Protein 2W39 (pdb70)

Structure (mmCIF, N/CA/C/O backbone):
data_2W39
#
_entry.id   2W39
#
_cell.length_a   38.147
_cell.length_b   46.713
_cell.length_c   152.550
_cell.angle_alpha   90.00
_cell.angle_beta   90.00
_cell.angle_gamma   90.00
#
_symmetry.space_group_name_H-M   'P 21 21 21'
#
loop_
_entity.id
_entity.type
_entity.pdbx_description
1 polymer 'PUTATIVE LAMINARINASE'
2 branched beta-D-glucopyranose-(1-3)-beta-D-glucopyranose
3 non-polymer 2-acetamido-2-deoxy-beta-D-glucopyranose
4 non-polymer D-glucono-1,5-lactone
5 water water
#
loop_
_atom_site.group_PDB
_atom_site.id
_atom_site.type_symbol
_atom_site.label_atom_id
_atom_site.label_alt_id
_atom_site.label_comp_id
_atom_site.label_asym_id
_atom_site.label_entity_id
_atom_site.label_seq_id
_atom_site.pdbx_PDB_ins_code
_atom_site.Cartn_x
_atom_site.Cartn_y
_atom_site.Cartn_z
_atom_site.occupancy
_atom_site.B_iso_or_equiv
_atom_site.auth_seq_id
_atom_site.auth_comp_id
_atom_site.auth_asym_id
_atom_site.auth_atom_id
_atom_site.pdbx_PDB_model_num
ATOM 1 N N . ALA A 1 1 ? 5.803 24.079 80.285 1.00 13.88 1 ALA A N 1
ATOM 2 C CA . ALA A 1 1 ? 6.859 25.072 80.636 1.00 12.62 1 ALA A CA 1
ATOM 3 C C . ALA A 1 1 ? 6.411 26.507 80.368 1.00 11.10 1 ALA A C 1
ATOM 4 O O . ALA A 1 1 ? 5.443 26.745 79.645 1.00 10.07 1 ALA A O 1
ATOM 6 N N . THR A 1 2 ? 7.130 27.460 80.949 1.00 10.63 2 THR A N 1
ATOM 7 C CA . THR A 1 2 ? 6.886 28.886 80.729 1.00 10.28 2 THR A CA 1
ATOM 8 C C . THR A 1 2 ? 7.733 29.382 79.568 1.00 9.20 2 THR A C 1
ATOM 9 O O . THR A 1 2 ? 8.926 29.080 79.469 1.00 10.09 2 THR A O 1
ATOM 13 N N . TYR A 1 3 ? 7.097 30.142 78.685 1.00 7.35 3 TYR A N 1
ATOM 14 C CA . TYR A 1 3 ? 7.770 30.714 77.517 1.00 6.75 3 TYR A CA 1
ATOM 15 C C . TYR A 1 3 ? 7.360 32.170 77.405 1.00 6.76 3 TYR A C 1
ATOM 16 O O . TYR A 1 3 ? 6.336 32.595 77.973 1.00 7.41 3 TYR A O 1
ATOM 25 N N . HIS A 1 4 ? 8.122 32.918 76.618 1.00 6.62 4 HIS A N 1
ATOM 26 C CA . HIS A 1 4 ? 7.879 34.346 76.443 1.00 6.94 4 HIS A CA 1
ATOM 27 C C . HIS A 1 4 ? 7.872 34.688 74.971 1.00 6.47 4 HIS A C 1
ATOM 28 O O . HIS A 1 4 ? 8.547 34.052 74.152 1.00 6.75 4 HIS A O 1
ATOM 35 N N . LEU A 1 5 ? 7.137 35.732 74.630 1.00 6.75 5 LEU A N 1
ATOM 36 C CA . LEU A 1 5 ? 6.939 36.099 73.238 1.00 7.02 5 LEU A CA 1
ATOM 37 C C . LEU A 1 5 ? 8.258 36.334 72.526 1.00 6.87 5 LEU A C 1
ATOM 38 O O . LEU A 1 5 ? 9.144 37.037 73.040 1.00 7.55 5 LEU A O 1
ATOM 43 N N . GLU A 1 6 ? 8.371 35.751 71.338 1.00 6.36 6 GLU A N 1
ATOM 44 C CA . GLU A 1 6 ? 9.535 35.874 70.462 1.00 7.41 6 GLU A CA 1
ATOM 45 C C . GLU A 1 6 ? 9.164 36.617 69.171 1.00 7.49 6 GLU A C 1
ATOM 46 O O . GLU A 1 6 ? 9.949 37.418 68.667 1.00 9.14 6 GLU A O 1
ATOM 52 N N . ASP A 1 7 ? 7.988 36.316 68.622 1.00 7.17 7 ASP A N 1
ATOM 53 C CA . ASP A 1 7 ? 7.478 36.951 67.406 1.00 7.89 7 ASP A CA 1
ATOM 54 C C . ASP A 1 7 ? 5.982 37.087 67.504 1.00 7.74 7 ASP A C 1
ATOM 55 O O . ASP A 1 7 ? 5.293 36.170 67.939 1.00 8.49 7 ASP A O 1
ATOM 60 N N . ASN A 1 8 ? 5.486 38.236 67.078 1.00 8.16 8 ASN A N 1
ATOM 61 C CA . ASN A 1 8 ? 4.078 38.514 67.073 1.00 8.75 8 ASN A CA 1
ATOM 62 C C . ASN A 1 8 ? 3.712 38.972 65.676 1.00 8.31 8 ASN A C 1
ATOM 63 O O . ASN A 1 8 ? 4.000 40.120 65.308 1.00 10.29 8 ASN A O 1
ATOM 68 N N . TRP A 1 9 ? 3.094 38.087 64.895 1.00 7.20 9 TRP A N 1
ATOM 69 C CA . TRP A 1 9 ? 2.793 38.404 63.513 1.00 7.62 9 TRP A CA 1
ATOM 70 C C . TRP A 1 9 ? 1.304 38.588 63.290 1.00 7.17 9 TRP A C 1
ATOM 71 O O . TRP A 1 9 ? 0.520 37.651 63.465 1.00 6.76 9 TRP A O 1
ATOM 82 N N . VAL A 1 10 ? 0.938 39.807 62.903 1.00 7.45 10 VAL A N 1
ATOM 83 C CA . VAL A 1 10 ? -0.437 40.165 62.579 1.00 8.36 10 VAL A CA 1
ATOM 84 C C . VAL A 1 10 ? -0.428 41.004 61.304 1.00 7.98 10 VAL A C 1
ATOM 85 O O . VAL A 1 10 ? 0.396 41.917 61.157 1.00 8.60 10 VAL A O 1
ATOM 89 N N . GLY A 1 11 ? -1.338 40.708 60.382 1.00 8.30 11 GLY A N 1
ATOM 90 C CA . GLY A 1 11 ? -1.554 41.584 59.220 1.00 9.04 11 GLY A CA 1
ATOM 91 C C . GLY A 1 11 ? -0.301 41.844 58.414 1.00 9.39 11 GLY A C 1
ATOM 92 O O . GLY A 1 11 ? 0.385 40.914 58.000 1.00 8.95 11 GLY A O 1
ATOM 93 N N . SER A 1 12 ? 0.029 43.119 58.217 1.00 9.85 12 SER A N 1
ATOM 94 C CA . SER A 1 12 ? 1.157 43.473 57.359 1.00 10.31 12 SER A CA 1
ATOM 95 C C . SER A 1 12 ? 2.517 42.968 57.875 1.00 9.44 12 SER A C 1
ATOM 96 O O . SER A 1 12 ? 3.478 42.907 57.108 1.00 9.29 12 SER A O 1
ATOM 99 N N . ALA A 1 13 ? 2.601 42.594 59.154 1.00 9.42 13 ALA A N 1
ATOM 100 C CA . ALA A 1 13 ? 3.868 42.078 59.692 1.00 9.35 13 ALA A CA 1
ATOM 101 C C . ALA A 1 13 ? 4.396 40.917 58.857 1.00 8.40 13 ALA A C 1
ATOM 102 O O . ALA A 1 13 ? 5.599 40.765 58.685 1.00 8.80 13 ALA A O 1
ATOM 104 N N . PHE A 1 14 ? 3.489 40.075 58.362 1.00 8.15 14 PHE A N 1
ATOM 105 C CA . PHE A 1 14 ? 3.892 38.893 57.607 1.00 7.80 14 PHE A CA 1
ATOM 106 C C . PHE A 1 14 ? 4.682 39.247 56.351 1.00 8.05 14 PHE A C 1
ATOM 107 O O . PHE A 1 14 ? 5.485 38.440 55.884 1.00 9.09 14 PHE A O 1
ATOM 115 N N . LEU A 1 15 ? 4.467 40.450 55.809 1.00 8.21 15 LEU A N 1
ATOM 116 C CA . LEU A 1 15 ? 5.160 40.862 54.586 1.00 8.58 15 LEU A CA 1
ATOM 117 C C . LEU A 1 15 ? 6.631 41.153 54.828 1.00 9.01 15 LEU A C 1
ATOM 118 O O . LEU A 1 15 ? 7.410 41.166 53.878 1.00 10.34 15 LEU A O 1
ATOM 123 N N A SER A 1 16 ? 7.039 41.392 56.072 0.50 9.00 16 SER A N 1
ATOM 124 N N B SER A 1 16 ? 6.974 41.374 56.102 0.50 8.48 16 SER A N 1
ATOM 125 C CA A SER A 1 16 ? 8.468 41.579 56.341 0.50 9.38 16 SER A CA 1
ATOM 126 C CA B SER A 1 16 ? 8.325 41.708 56.548 0.50 8.56 16 SER A CA 1
ATOM 127 C C A SER A 1 16 ? 9.113 40.382 57.025 0.50 8.82 16 SER A C 1
ATOM 128 C C B SER A 1 16 ? 9.049 40.555 57.237 0.50 8.18 16 SER A C 1
ATOM 129 O O A SER A 1 16 ? 10.322 40.209 56.935 0.50 8.81 16 SER A O 1
ATOM 130 O O B SER A 1 16 ? 10.264 40.597 57.387 0.50 8.85 16 SER A O 1
ATOM 135 N N . THR A 1 17 ? 8.306 39.534 57.668 1.00 8.05 17 THR A N 1
ATOM 136 C CA . THR A 1 17 ? 8.876 38.467 58.498 1.00 7.47 17 THR A CA 1
ATOM 137 C C . THR A 1 17 ? 8.800 37.084 57.846 1.00 7.44 17 THR A C 1
ATOM 138 O O . THR A 1 17 ? 9.399 36.125 58.351 1.00 7.07 17 THR A O 1
ATOM 142 N N . PHE A 1 18 ? 8.104 37.008 56.715 1.00 6.53 18 PHE A N 1
ATOM 143 C CA . PHE A 1 18 ? 8.029 35.793 55.889 1.00 6.46 18 PHE A CA 1
ATOM 144 C C . PHE A 1 18 ? 8.446 36.159 54.487 1.00 7.07 18 PHE A C 1
ATOM 145 O O . PHE A 1 18 ? 8.395 37.324 54.116 1.00 8.42 18 PHE A O 1
ATOM 153 N N . THR A 1 19 ? 8.838 35.163 53.704 1.00 7.07 19 THR A N 1
ATOM 154 C CA . THR A 1 19 ? 8.942 35.324 52.267 1.00 7.98 19 THR A CA 1
ATOM 155 C C . THR A 1 19 ? 7.917 34.409 51.602 1.00 7.29 19 THR A C 1
ATOM 156 O O . THR A 1 19 ? 7.379 33.489 52.225 1.00 7.75 19 THR A O 1
ATOM 160 N N . HIS A 1 20 ? 7.614 34.695 50.348 1.00 6.54 20 HIS A N 1
ATOM 161 C CA . HIS A 1 20 ? 6.855 33.779 49.510 1.00 6.58 20 HIS A CA 1
ATOM 162 C C . HIS A 1 20 ? 7.829 32.918 48.721 1.00 6.96 20 HIS A C 1
ATOM 163 O O . HIS A 1 20 ? 8.757 33.427 48.074 1.00 9.25 20 HIS A O 1
ATOM 170 N N . GLU A 1 21 ? 7.634 31.608 48.761 1.00 6.32 21 GLU A N 1
ATOM 171 C CA . GLU A 1 21 ? 8.497 30.681 48.046 1.00 7.04 21 GLU A CA 1
ATOM 172 C C . GLU A 1 21 ? 7.936 30.462 46.647 1.00 6.99 21 GLU A C 1
ATOM 173 O O . GLU A 1 21 ? 6.902 29.807 46.481 1.00 7.33 21 GLU A O 1
ATOM 179 N N . ALA A 1 22 ? 8.626 31.003 45.643 1.00 7.60 22 ALA A N 1
ATOM 180 C CA . ALA A 1 22 ? 8.222 30.822 44.255 1.00 8.43 22 ALA A CA 1
ATOM 181 C C . ALA A 1 22 ? 9.002 29.626 43.734 1.00 9.24 22 ALA A C 1
ATOM 182 O O . ALA A 1 22 ? 10.030 29.760 43.058 1.00 11.23 22 ALA A O 1
ATOM 184 N N . ILE A 1 23 ? 8.501 28.444 44.062 1.00 8.82 23 ILE A N 1
ATOM 185 C CA . ILE A 1 23 ? 9.196 27.190 43.815 1.00 9.01 23 ILE A CA 1
ATOM 186 C C . ILE A 1 23 ? 8.275 26.234 43.096 1.00 8.90 23 ILE A C 1
ATOM 187 O O . ILE A 1 23 ? 7.053 26.300 43.249 1.00 8.83 23 ILE A O 1
ATOM 192 N N . ALA A 1 24 ? 8.860 25.339 42.301 1.00 9.37 24 ALA A N 1
ATOM 193 C CA . ALA A 1 24 ? 8.127 24.169 41.833 1.00 9.40 24 ALA A CA 1
ATOM 194 C C . ALA A 1 24 ? 7.634 23.414 43.055 1.00 8.94 24 ALA A C 1
ATOM 195 O O . ALA A 1 24 ? 8.378 23.216 44.019 1.00 9.08 24 ALA A O 1
ATOM 197 N N . ASP A 1 25 ? 6.381 22.982 43.037 1.00 7.92 25 ASP A N 1
ATOM 198 C CA . ASP A 1 25 ? 5.817 22.360 44.226 1.00 7.74 25 ASP A CA 1
ATOM 199 C C . ASP A 1 25 ? 6.535 21.037 44.528 1.00 8.11 25 ASP A C 1
ATOM 200 O O . ASP A 1 25 ? 6.512 20.109 43.707 1.00 8.00 25 ASP A O 1
ATOM 205 N N . PRO A 1 26 ? 7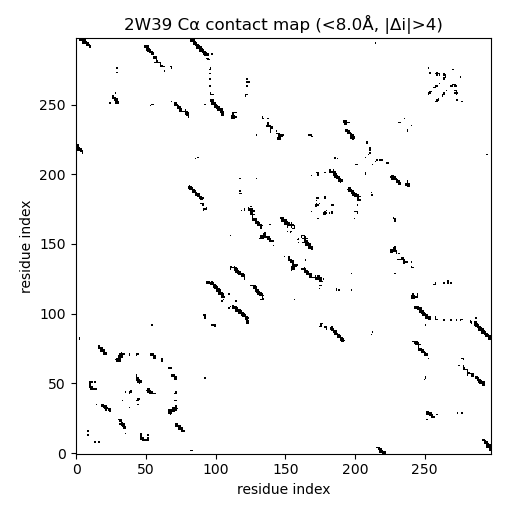.161 20.905 45.715 1.00 7.92 26 PRO A N 1
ATOM 206 C CA . PRO A 1 26 ? 7.773 19.617 46.056 1.00 8.46 26 PRO A CA 1
ATOM 207 C C . PRO A 1 26 ? 6.767 18.456 46.061 1.00 8.57 26 PRO A C 1
ATOM 208 O O . PRO A 1 26 ? 7.166 17.308 45.851 1.00 9.25 26 PRO A O 1
ATOM 212 N N . THR A 1 27 ? 5.479 18.751 46.284 1.00 7.73 27 THR A N 1
ATOM 213 C CA . THR A 1 27 ? 4.446 17.720 46.287 1.00 8.01 27 THR A CA 1
ATOM 214 C C . THR A 1 27 ? 3.724 17.580 44.948 1.00 7.54 27 THR A C 1
ATOM 215 O O . THR A 1 27 ? 2.703 16.906 44.865 1.00 8.11 27 THR A O 1
ATOM 219 N N . HIS A 1 28 ? 4.273 18.197 43.900 1.00 7.51 28 HIS A N 1
ATOM 220 C CA . HIS A 1 28 ? 3.836 17.922 42.511 1.00 8.28 28 HIS A CA 1
ATOM 221 C C . HIS A 1 28 ? 2.380 18.297 42.235 1.00 7.95 28 HIS A C 1
ATOM 222 O O . HIS A 1 28 ? 1.717 17.677 41.403 1.00 8.59 28 HIS A O 1
ATOM 229 N N . GLY A 1 29 ? 1.884 19.329 42.907 1.00 7.84 29 GLY A N 1
ATOM 230 C CA . GLY A 1 29 ? 0.513 19.760 42.727 1.00 7.68 29 GLY A CA 1
ATOM 231 C C . GLY A 1 29 ? 0.263 20.577 41.473 1.00 6.90 29 GLY A C 1
ATOM 232 O O . GLY A 1 29 ? 1.205 21.011 40.787 1.00 7.38 29 GLY A O 1
ATOM 233 N N . ARG A 1 30 ? -1.014 20.787 41.171 1.00 6.80 30 ARG A N 1
ATOM 234 C CA . ARG A 1 30 ? -1.429 21.597 40.031 1.00 6.91 30 ARG A CA 1
ATOM 235 C C . ARG A 1 30 ? -1.480 23.056 40.492 1.00 6.46 30 ARG A C 1
ATOM 236 O O . ARG A 1 30 ? -2.549 23.672 40.610 1.00 6.98 30 ARG A O 1
ATOM 244 N N . VAL A 1 31 ? -0.295 23.586 40.796 1.00 6.64 31 VAL A N 1
ATOM 245 C CA . VAL A 1 31 ? -0.157 24.868 41.479 1.00 6.64 31 VAL A CA 1
ATOM 246 C C . VAL A 1 31 ? 0.960 25.658 40.844 1.00 6.41 31 VAL A C 1
ATOM 247 O O . VAL A 1 31 ? 1.955 25.099 40.377 1.00 7.30 31 VAL A O 1
ATOM 251 N N . ASN A 1 32 ? 0.798 26.976 40.836 1.00 6.67 32 ASN A N 1
ATOM 252 C CA . ASN A 1 32 ? 1.862 27.898 40.472 1.00 7.45 32 ASN A CA 1
ATOM 253 C C . ASN A 1 32 ? 2.110 28.797 41.676 1.00 6.51 32 ASN A C 1
ATOM 254 O O . ASN A 1 32 ? 1.320 29.718 41.937 1.00 6.82 32 ASN A O 1
ATOM 259 N N . TYR A 1 33 ? 3.163 28.502 42.428 1.00 6.94 33 TYR A N 1
ATOM 260 C CA . TYR A 1 33 ? 3.489 29.281 43.611 1.00 7.09 33 TYR A CA 1
ATOM 261 C C . TYR A 1 33 ? 4.183 30.569 43.186 1.00 7.16 33 TYR A C 1
ATOM 262 O O . TYR A 1 33 ? 5.261 30.540 42.598 1.00 8.79 33 TYR A O 1
ATOM 271 N N . VAL A 1 34 ? 3.551 31.695 43.495 1.00 7.21 34 VAL A N 1
ATOM 272 C CA . VAL A 1 34 ? 4.048 33.000 43.075 1.00 7.83 34 VAL A CA 1
ATOM 273 C C . VAL A 1 34 ? 4.851 33.674 44.167 1.00 7.99 34 VAL A C 1
ATOM 274 O O . VAL A 1 34 ? 4.711 33.360 45.348 1.00 8.40 34 VAL A O 1
ATOM 278 N N . ASP A 1 35 ? 5.726 34.590 43.771 1.00 8.16 35 ASP A N 1
ATOM 279 C CA . ASP A 1 35 ? 6.499 35.348 44.733 1.00 8.82 35 ASP A CA 1
ATOM 280 C C . ASP A 1 35 ? 5.657 36.429 45.414 1.00 8.34 35 ASP A C 1
ATOM 281 O O . ASP A 1 35 ? 4.484 36.617 45.104 1.00 8.05 35 ASP A O 1
ATOM 286 N N . GLN A 1 36 ? 6.259 37.127 46.364 1.00 8.62 36 GLN A N 1
ATOM 287 C CA . GLN A 1 36 ? 5.514 38.075 47.154 1.00 9.06 36 GLN A CA 1
ATOM 288 C C . GLN A 1 36 ? 4.945 39.229 46.324 1.00 8.30 36 GLN A C 1
ATOM 289 O O . GL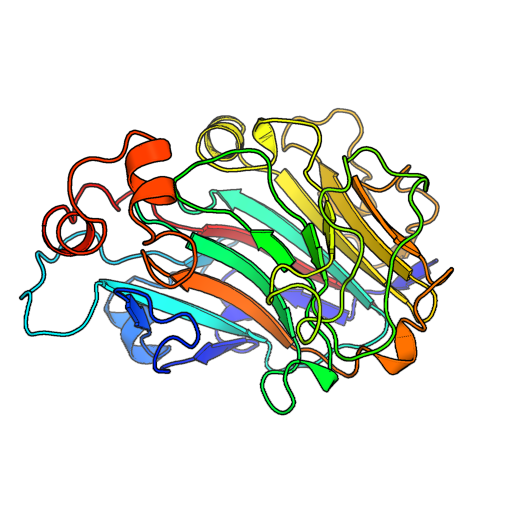N A 1 36 ? 3.779 39.591 46.484 1.00 8.27 36 GLN A O 1
ATOM 295 N N . ALA A 1 37 ? 5.773 39.814 45.453 1.00 8.67 37 ALA A N 1
ATOM 296 C CA . ALA A 1 37 ? 5.315 40.942 44.641 1.00 8.12 37 ALA A CA 1
ATOM 297 C C . ALA A 1 37 ? 4.132 40.499 43.779 1.00 8.04 37 ALA A C 1
ATOM 298 O O . ALA A 1 37 ? 3.127 41.204 43.658 1.00 7.62 37 ALA A O 1
ATOM 300 N N . THR A 1 38 ? 4.238 39.315 43.188 1.00 7.53 38 THR A N 1
ATOM 301 C CA . THR A 1 38 ? 3.182 38.812 42.317 1.00 8.15 38 THR A CA 1
ATOM 302 C C . THR A 1 38 ? 1.915 38.523 43.117 1.00 7.31 38 THR A C 1
ATOM 303 O O . THR A 1 38 ? 0.811 38.883 42.694 1.00 7.79 38 THR A O 1
ATOM 307 N N . ALA A 1 39 ? 2.082 37.907 44.284 1.00 7.44 39 ALA A N 1
ATOM 308 C CA . ALA A 1 39 ? 0.930 37.622 45.151 1.00 7.76 39 ALA A CA 1
ATOM 309 C C . ALA A 1 39 ? 0.181 38.887 45.541 1.00 7.67 39 ALA A C 1
ATOM 310 O O . ALA A 1 39 ? -1.051 38.921 45.520 1.00 8.45 39 ALA A O 1
ATOM 312 N N . LEU A 1 40 ? 0.930 39.926 45.908 1.00 8.19 40 LEU A N 1
ATOM 313 C CA . LEU A 1 40 ? 0.300 41.179 46.292 1.00 8.38 40 LEU A CA 1
ATOM 314 C C . LEU A 1 40 ? -0.419 41.834 45.115 1.00 9.09 40 LEU A C 1
ATOM 315 O O . LEU A 1 40 ? -1.554 42.289 45.252 1.00 9.95 40 LEU A O 1
ATOM 320 N N . ALA A 1 41 ? 0.232 41.838 43.954 1.00 8.40 41 ALA A N 1
ATOM 321 C CA . ALA A 1 41 ? -0.344 42.476 42.764 1.00 8.68 41 ALA A CA 1
ATOM 322 C C . ALA A 1 41 ? -1.624 41.766 42.334 1.00 9.32 41 ALA A C 1
ATOM 323 O O . ALA A 1 41 ? -2.541 42.398 41.793 1.00 10.42 41 ALA A O 1
ATOM 325 N N . LYS A 1 42 ? -1.675 40.451 42.535 1.00 9.22 42 LYS A N 1
ATOM 326 C CA . LYS A 1 42 ? -2.810 39.643 42.108 1.00 9.55 42 LYS A CA 1
ATOM 327 C C . LYS A 1 42 ? -3.830 39.430 43.234 1.00 9.64 42 LYS A C 1
ATOM 328 O O . LYS A 1 42 ? -4.820 38.712 43.062 1.00 9.78 42 LYS A O 1
ATOM 334 N N . ASN A 1 43 ? -3.580 40.060 44.384 1.00 9.18 43 ASN A N 1
ATOM 335 C CA . ASN A 1 43 ? -4.433 39.949 45.578 1.00 9.52 43 ASN A CA 1
ATOM 336 C C . ASN A 1 43 ? -4.610 38.512 46.050 1.00 8.58 43 ASN A C 1
ATOM 337 O O . ASN A 1 43 ? -5.666 38.133 46.587 1.00 9.79 43 ASN A O 1
ATOM 342 N N . LEU A 1 44 ? -3.560 37.717 45.866 1.00 7.76 44 LEU A N 1
ATOM 343 C CA . LEU A 1 44 ? -3.531 36.371 46.428 1.00 7.75 44 LEU A CA 1
ATOM 344 C C . LEU A 1 44 ? -3.037 36.378 47.866 1.00 7.82 44 LEU A C 1
ATOM 345 O O . LEU A 1 44 ? -3.307 35.454 48.639 1.00 8.01 44 LEU A O 1
ATOM 350 N N . THR A 1 45 ? -2.287 37.417 48.216 1.00 7.83 45 THR A N 1
ATOM 351 C CA . THR A 1 45 ? -1.933 37.690 49.603 1.00 8.08 45 THR A CA 1
ATOM 352 C C . THR A 1 45 ? -2.458 39.074 49.908 1.00 8.14 45 THR A C 1
ATOM 353 O O . THR A 1 45 ? -2.238 40.015 49.124 1.00 9.30 45 THR A O 1
ATOM 357 N N . TYR A 1 46 ? -3.140 39.203 51.041 1.00 8.99 46 TYR A N 1
ATOM 358 C CA . TYR A 1 46 ? -3.707 40.463 51.490 1.00 10.42 46 TYR A CA 1
ATOM 359 C C . TYR A 1 46 ? -3.361 40.529 52.966 1.00 10.82 46 TYR A C 1
ATOM 360 O O . TYR A 1 46 ? -3.719 39.632 53.717 1.00 10.91 46 TYR A O 1
ATOM 369 N N . ALA A 1 47 ? -2.643 41.574 53.394 1.00 12.72 47 ALA A N 1
ATOM 370 C CA . ALA A 1 47 ? -2.048 41.592 54.754 1.00 15.26 47 ALA A CA 1
ATOM 371 C C . ALA A 1 47 ? -2.149 42.986 55.330 1.00 15.99 47 ALA A C 1
ATOM 372 O O . ALA A 1 47 ? -1.258 43.833 55.102 1.00 17.05 47 ALA A O 1
ATOM 374 N N A SER A 1 48 ? -3.231 43.240 56.058 0.25 16.40 48 SER A N 1
ATOM 375 N N B SER A 1 48 ? -3.228 43.228 56.071 0.25 16.42 48 SER A N 1
ATOM 376 N N C SER A 1 48 ? -3.233 43.225 56.076 0.50 16.58 48 SER A N 1
ATOM 377 C CA A SER A 1 48 ? -3.482 44.550 56.651 0.25 16.63 48 SER A CA 1
ATOM 378 C CA B SER A 1 48 ? -3.554 44.553 56.598 0.25 16.69 48 SER A CA 1
ATOM 379 C CA C SER A 1 48 ? -3.590 44.560 56.578 0.50 17.05 48 SER A CA 1
ATOM 380 C C A SER A 1 48 ? -4.380 44.406 57.871 0.25 16.55 48 SER A C 1
ATOM 381 C C B SER A 1 48 ? -4.399 44.408 57.861 0.25 16.57 48 SER A C 1
ATOM 382 C C C SER A 1 48 ? -4.585 44.512 57.751 0.50 16.96 48 SER A C 1
ATOM 383 O O A SER A 1 48 ? -4.997 43.359 58.073 0.25 16.73 48 SER A O 1
ATOM 384 O O B SER A 1 48 ? -4.996 43.354 58.089 0.25 16.75 48 SER A O 1
ATOM 385 O O C SER A 1 48 ? -5.469 43.646 57.807 0.50 17.39 48 SER A O 1
ATOM 392 N N . GLY A 1 49 ? -4.458 45.466 58.674 1.00 16.77 49 GLY A N 1
ATOM 393 C CA . GLY A 1 49 ? -5.269 45.458 59.900 1.00 16.00 49 GLY A CA 1
ATOM 394 C C . GLY A 1 49 ? -4.918 44.225 60.720 1.00 14.75 49 GLY A C 1
ATOM 395 O O . GLY A 1 49 ? -3.739 43.923 60.893 1.00 16.24 49 GLY A O 1
ATOM 396 N N . ASP A 1 50 ? -5.930 43.491 61.173 1.00 13.63 50 ASP A N 1
ATOM 397 C CA . ASP A 1 50 ? -5.700 42.252 61.925 1.00 13.30 50 ASP A CA 1
ATOM 398 C C . ASP A 1 50 ? -6.011 41.004 61.088 1.00 11.23 50 ASP A C 1
ATOM 399 O O . ASP A 1 50 ? -6.477 39.994 61.617 1.00 11.03 50 ASP A O 1
ATOM 404 N N . THR A 1 51 ? -5.737 41.083 59.790 1.00 10.30 51 THR A N 1
ATOM 405 C CA . THR A 1 51 ? -6.053 40.008 58.860 1.00 9.99 51 THR A CA 1
ATOM 406 C C . THR A 1 51 ? -4.910 39.726 57.895 1.00 8.99 51 THR A C 1
ATOM 407 O O . THR A 1 51 ? -4.339 40.644 57.289 1.00 9.74 51 THR A O 1
ATOM 411 N N . LEU A 1 52 ? -4.609 38.435 57.748 1.00 7.60 52 LEU A N 1
ATOM 412 C CA . LEU A 1 52 ? -3.798 37.938 56.653 1.00 7.45 52 LEU A CA 1
ATOM 413 C C . LEU A 1 52 ? -4.663 36.976 55.859 1.00 6.90 52 LEU A C 1
ATOM 414 O O . LEU A 1 52 ? -5.166 35.986 56.417 1.00 6.92 52 LEU A O 1
ATOM 419 N N . ILE A 1 53 ? -4.834 37.267 54.574 1.00 7.05 53 ILE A N 1
ATOM 420 C CA . ILE A 1 53 ? -5.478 36.331 53.657 1.00 7.47 53 ILE A CA 1
ATOM 421 C C . ILE A 1 53 ? -4.439 35.769 52.704 1.00 6.60 53 ILE A C 1
ATOM 422 O O . ILE A 1 53 ? -3.630 36.521 52.126 1.00 7.07 53 ILE A O 1
ATOM 427 N N . LEU A 1 54 ? -4.455 34.443 52.551 1.00 6.06 54 LEU A N 1
ATOM 428 C CA . LEU A 1 54 ? -3.612 33.734 51.580 1.00 6.42 54 LEU A CA 1
ATOM 429 C C . LEU A 1 54 ? -4.584 32.901 50.772 1.00 6.35 54 LEU A C 1
ATOM 430 O O . LEU A 1 54 ? -5.284 32.068 51.336 1.00 6.58 54 LEU A O 1
ATOM 435 N N A ARG A 1 55 ? -4.660 33.132 49.463 0.50 6.89 55 ARG A N 1
ATOM 436 N N B ARG A 1 55 ? -4.654 33.111 49.462 0.50 6.38 55 ARG A N 1
ATOM 437 C CA A ARG A 1 55 ? -5.723 32.524 48.659 0.50 7.73 55 ARG A CA 1
ATOM 438 C CA B ARG A 1 55 ? -5.694 32.444 48.691 0.50 6.65 55 ARG A CA 1
ATOM 439 C C A ARG A 1 55 ? -5.241 31.999 47.316 0.50 7.31 55 ARG A C 1
ATOM 440 C C B ARG A 1 55 ? -5.253 32.007 47.309 0.50 6.74 55 ARG A C 1
ATOM 441 O O A ARG A 1 55 ? -4.196 32.395 46.802 0.50 7.86 55 ARG A O 1
ATOM 442 O O B ARG A 1 55 ? -4.265 32.486 46.753 0.50 7.29 55 ARG A O 1
ATOM 457 N N . ALA A 1 56 ? -6.046 31.099 46.756 1.00 7.04 56 ALA A N 1
ATOM 458 C CA . ALA A 1 56 ? -5.932 30.657 45.371 1.00 7.73 56 ALA A CA 1
ATOM 459 C C . ALA A 1 56 ? -6.536 31.657 44.411 1.00 6.66 56 ALA A C 1
ATOM 460 O O . ALA A 1 56 ? -7.493 32.349 44.738 1.00 7.25 56 ALA A O 1
ATOM 462 N N . ASP A 1 57 ? -6.010 31.689 43.198 1.00 6.81 57 ASP A N 1
ATOM 463 C CA . ASP A 1 57 ? -6.702 32.328 42.084 1.00 7.35 57 ASP A CA 1
ATOM 464 C C . ASP A 1 57 ? -8.077 31.675 41.920 1.00 7.15 57 ASP A C 1
ATOM 465 O O . ASP A 1 57 ? -8.183 30.436 41.820 1.00 7.41 57 ASP A O 1
ATOM 470 N N . HIS A 1 58 ? -9.114 32.511 41.889 1.00 7.62 58 HIS A N 1
ATOM 471 C CA . HIS A 1 58 ? -10.470 31.993 41.722 1.00 8.77 58 HIS A CA 1
ATOM 472 C C . HIS A 1 58 ? -11.184 32.618 40.522 1.00 9.07 58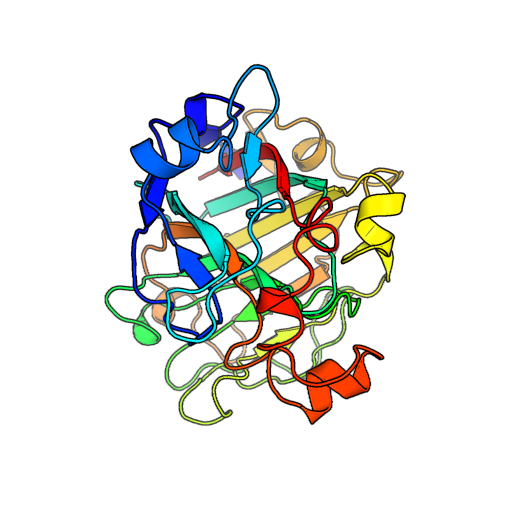 HIS A C 1
ATOM 473 O O . HIS A 1 58 ? -12.419 32.637 40.475 1.00 9.57 58 HIS A O 1
ATOM 480 N N . THR A 1 59 ? -10.395 33.102 39.563 1.00 9.10 59 THR A N 1
ATOM 481 C CA . THR A 1 59 ? -10.949 33.785 38.389 1.00 10.85 59 THR A CA 1
ATOM 482 C C . THR A 1 59 ? -10.465 33.234 37.052 1.00 11.10 59 THR A C 1
ATOM 483 O O . THR A 1 59 ? -11.172 33.350 36.063 1.00 12.11 59 THR A O 1
ATOM 487 N N . THR A 1 60 ? -9.266 32.664 37.005 1.00 10.53 60 THR A N 1
ATOM 488 C CA . THR A 1 60 ? -8.654 32.223 35.744 1.00 10.34 60 THR A CA 1
ATOM 489 C C . THR A 1 60 ? -9.035 30.790 35.444 1.00 10.58 60 THR A C 1
ATOM 490 O O . THR A 1 60 ? -8.920 29.919 36.314 1.00 10.25 60 THR A O 1
ATOM 494 N N . THR A 1 61 ? -9.472 30.555 34.205 1.00 11.25 61 THR A N 1
ATOM 495 C CA . THR A 1 61 ? -9.592 29.200 33.687 1.00 11.55 61 THR A CA 1
ATOM 496 C C . THR A 1 61 ? -8.239 28.846 33.074 1.00 11.82 61 THR A C 1
ATOM 497 O O . THR A 1 61 ? -7.759 29.546 32.176 1.00 13.19 61 THR A O 1
ATOM 501 N N . LEU A 1 62 ? -7.616 27.772 33.560 1.00 11.41 62 LEU A N 1
ATOM 502 C CA . LEU A 1 62 ? -6.238 27.498 33.184 1.00 12.10 62 LEU A CA 1
ATOM 503 C C . LEU A 1 62 ? -6.085 26.809 31.838 1.00 13.42 62 LEU A C 1
ATOM 504 O O . LEU A 1 62 ? -6.814 25.870 31.528 1.00 14.67 62 LEU A O 1
ATOM 509 N N . SER A 1 63 ? -5.072 27.230 31.091 1.00 14.48 63 SER A N 1
ATOM 510 C CA . SER A 1 63 ? -4.634 26.457 29.937 1.00 15.74 63 SER A CA 1
ATOM 511 C C . SER A 1 63 ? -4.090 25.132 30.460 1.00 15.62 63 SER A C 1
ATOM 512 O O . SER A 1 63 ? -3.212 25.122 31.329 1.00 14.69 63 SER A O 1
ATOM 515 N N . PRO A 1 64 ? -4.590 24.001 29.931 1.00 16.12 64 PRO A N 1
ATOM 516 C CA . PRO A 1 64 ? -4.063 22.714 30.408 1.00 16.04 64 PRO A CA 1
ATOM 517 C C . PRO A 1 64 ? -2.561 22.565 30.173 1.00 15.88 64 PRO A C 1
ATOM 518 O O . PRO A 1 64 ? -1.881 21.851 30.918 1.00 14.80 64 PRO A O 1
ATOM 522 N N A SER A 1 65 ? -2.061 23.237 29.138 0.50 16.34 65 SER A N 1
ATOM 523 N N B SER A 1 65 ? -2.058 23.257 29.148 0.50 16.37 65 SER A N 1
ATOM 524 C CA A SER A 1 65 ? -0.650 23.196 28.795 0.50 16.97 65 SER A CA 1
ATOM 525 C CA B SER A 1 65 ? -0.646 23.240 28.764 0.50 17.06 65 SER A CA 1
ATOM 526 C C A SER A 1 65 ? 0.199 24.134 29.664 0.50 17.09 65 SER A C 1
ATOM 527 C C B SER A 1 65 ? 0.170 24.383 29.380 0.50 16.94 65 SER A C 1
ATOM 528 O O A SER A 1 65 ? 1.415 23.937 29.781 0.50 17.54 65 SER A O 1
ATOM 529 O O B SER A 1 65 ? 1.335 24.593 29.031 0.50 17.20 65 SER A O 1
ATOM 534 N N . GLY A 1 66 ? -0.448 25.122 30.293 1.00 16.40 66 GLY A N 1
ATOM 535 C CA . GLY A 1 66 ? 0.253 26.144 31.066 1.00 15.51 66 GLY A CA 1
ATOM 536 C C . GLY A 1 66 ? 0.429 25.751 32.529 1.00 14.45 66 GLY A C 1
ATOM 537 O O . GLY A 1 66 ? 0.141 24.604 32.913 1.00 14.28 66 GLY A O 1
ATOM 538 N N . PRO A 1 67 ? 0.933 26.687 33.348 1.00 14.30 67 PRO A N 1
ATOM 539 C CA . PRO A 1 67 ? 1.142 26.432 34.769 1.00 13.27 67 PRO A CA 1
ATOM 540 C C . PRO A 1 67 ? -0.142 26.169 35.547 1.00 11.54 67 PRO A C 1
ATOM 541 O O . PRO A 1 67 ? -1.256 26.415 35.070 1.00 11.02 67 PRO A O 1
ATOM 545 N N . GLY A 1 68 ? 0.049 25.684 36.763 1.00 10.02 68 GLY A N 1
ATOM 546 C CA . GLY A 1 68 ? -1.058 25.395 37.662 1.00 9.07 68 GLY A CA 1
ATOM 547 C C . GLY A 1 68 ? -1.739 26.621 38.222 1.00 8.01 68 GLY A C 1
ATOM 548 O O . GLY A 1 68 ? -1.424 27.755 37.857 1.00 8.66 68 GLY A O 1
ATOM 549 N N . ARG A 1 69 ? -2.681 26.389 39.125 1.00 7.71 69 ARG A N 1
ATOM 550 C CA . ARG A 1 69 ? -3.475 27.482 39.675 1.00 7.38 69 ARG A CA 1
ATOM 551 C C . ARG A 1 69 ? -2.605 28.324 40.595 1.00 6.64 69 ARG A C 1
ATOM 552 O O . ARG A 1 69 ? -1.907 27.792 41.463 1.00 6.49 69 ARG A O 1
ATOM 560 N N . ASN A 1 70 ? -2.636 29.641 40.425 1.00 6.93 70 ASN A N 1
ATOM 561 C CA . ASN A 1 70 ? -1.800 30.492 41.260 1.00 6.96 70 ASN A CA 1
ATOM 562 C C . ASN A 1 70 ? -2.192 30.374 42.727 1.00 6.27 70 ASN A C 1
ATOM 563 O O . ASN A 1 70 ? -3.386 30.363 43.083 1.00 6.75 70 ASN A O 1
ATOM 568 N N . SER A 1 71 ? -1.172 30.267 43.580 1.00 5.61 71 SER A N 1
ATOM 569 C CA . SER A 1 71 ? -1.358 30.154 45.016 1.00 5.36 71 SER A CA 1
ATOM 570 C C . SER A 1 71 ? -0.067 30.606 45.688 1.00 5.32 71 SER A C 1
ATOM 571 O O . SER A 1 71 ? 0.868 31.062 45.009 1.00 5.86 71 SER A O 1
ATOM 574 N N . VAL A 1 72 ? -0.019 30.458 47.008 1.00 5.53 72 VAL A N 1
ATOM 575 C CA . VAL A 1 72 ? 1.121 30.936 47.771 1.00 5.60 72 VAL A CA 1
ATOM 576 C C . VAL A 1 72 ? 1.586 29.909 48.795 1.00 5.45 72 VAL A C 1
ATOM 577 O O . VAL A 1 72 ? 0.791 29.114 49.326 1.00 5.72 72 VAL A O 1
ATOM 581 N N . ARG A 1 73 ? 2.882 29.984 49.095 1.00 5.05 73 ARG A N 1
ATOM 582 C CA . ARG A 1 73 ? 3.560 29.190 50.115 1.00 5.38 73 ARG A CA 1
ATOM 583 C C . ARG A 1 73 ? 4.496 30.167 50.820 1.00 5.17 73 ARG A C 1
ATOM 584 O O . ARG A 1 73 ? 5.485 30.612 50.236 1.00 6.23 73 ARG A O 1
ATOM 592 N N . ILE A 1 74 ? 4.144 30.548 52.037 1.00 4.90 74 ILE A N 1
ATOM 593 C CA . ILE A 1 74 ? 4.942 31.514 52.770 1.00 5.57 74 ILE A CA 1
ATOM 594 C C . ILE A 1 74 ? 5.764 30.824 53.829 1.00 5.21 74 ILE A C 1
ATOM 595 O O . ILE A 1 74 ? 5.335 29.831 54.417 1.00 5.55 74 ILE A O 1
ATOM 600 N N . ARG A 1 75 ? 6.957 31.344 54.078 1.00 5.22 75 ARG A N 1
ATOM 601 C CA . ARG A 1 75 ? 7.913 30.710 54.960 1.00 5.28 75 ARG A CA 1
ATOM 602 C C . ARG A 1 75 ? 8.520 31.763 55.880 1.00 5.28 75 ARG A C 1
ATOM 603 O O . ARG A 1 75 ? 8.999 32.813 55.423 1.00 5.80 75 ARG A O 1
ATOM 611 N N . SER A 1 76 ? 8.538 31.492 57.181 1.00 5.01 76 SER A N 1
ATOM 612 C CA . SER A 1 76 ? 9.161 32.445 58.109 1.00 5.71 76 SER A CA 1
ATOM 613 C C . SER A 1 76 ? 10.629 32.614 57.768 1.00 5.55 76 SER A C 1
ATOM 614 O O . SER A 1 76 ? 11.311 31.656 57.414 1.00 6.13 76 SER A O 1
ATOM 617 N N . ILE A 1 77 ? 11.133 33.830 57.917 1.00 6.16 77 ILE A N 1
ATOM 618 C CA . ILE A 1 77 ? 12.563 34.066 57.731 1.00 6.86 77 ILE A CA 1
ATOM 619 C C . ILE A 1 77 ? 13.330 33.413 58.893 1.00 6.75 77 ILE A C 1
ATOM 620 O O . ILE A 1 77 ? 14.362 32.777 58.687 1.00 7.73 77 ILE A O 1
ATOM 625 N N . LYS A 1 78 ? 12.830 33.583 60.112 1.00 6.41 78 LYS A N 1
ATOM 626 C CA . LYS A 1 78 ? 13.463 32.968 61.259 1.00 6.49 78 LYS A CA 1
ATOM 627 C C . LYS A 1 78 ? 13.232 31.471 61.321 1.00 6.05 78 LYS A C 1
ATOM 628 O O . LYS A 1 78 ? 12.263 30.937 60.751 1.00 6.26 78 LYS A O 1
ATOM 634 N N . THR A 1 79 ? 14.137 30.792 62.022 1.00 5.64 79 THR A N 1
ATOM 635 C CA . THR A 1 79 ? 13.998 29.375 62.313 1.00 5.90 79 THR A CA 1
ATOM 636 C C . THR A 1 79 ? 13.910 29.174 63.829 1.00 5.44 79 THR A C 1
ATOM 637 O O . THR A 1 79 ? 14.290 30.059 64.605 1.00 6.10 79 THR A O 1
ATOM 641 N N . TYR A 1 80 ? 13.443 27.994 64.233 1.00 5.45 80 TYR A N 1
ATOM 642 C CA . TYR A 1 80 ? 13.060 27.707 65.612 1.00 6.05 80 TYR A CA 1
ATOM 643 C C . TYR A 1 80 ? 13.441 26.290 65.983 1.00 5.96 80 TYR A C 1
ATOM 644 O O . TYR A 1 80 ? 13.374 25.378 65.163 1.00 6.42 80 TYR A O 1
ATOM 653 N N . THR A 1 81 ? 13.810 26.110 67.250 1.00 6.46 81 THR A N 1
ATOM 654 C CA . THR A 1 81 ? 14.081 24.780 67.805 1.00 6.70 81 THR A CA 1
ATOM 655 C C . THR A 1 81 ? 13.050 24.527 68.920 1.00 5.82 81 THR A C 1
ATOM 656 O O . THR A 1 81 ? 11.914 24.153 68.613 1.00 6.37 81 THR A O 1
ATOM 660 N N . THR A 1 82 ? 13.424 24.734 70.183 1.00 6.41 82 THR A N 1
ATOM 661 C CA . THR A 1 82 ? 12.467 24.646 71.282 1.00 6.40 82 THR A CA 1
ATOM 662 C C . THR A 1 82 ? 11.627 25.924 71.311 1.00 6.11 82 THR A C 1
ATOM 663 O O . THR A 1 82 ? 12.156 27.038 71.445 1.00 6.90 82 THR A O 1
ATOM 667 N N . HIS A 1 83 ? 10.314 25.774 71.116 1.00 5.50 83 HIS A N 1
ATOM 668 C CA . HIS A 1 83 ? 9.446 26.930 70.991 1.00 5.08 83 HIS A CA 1
ATOM 669 C C . HIS A 1 83 ? 7.999 26.487 71.065 1.00 4.84 83 HIS A C 1
ATOM 670 O O . HIS A 1 83 ? 7.700 25.284 71.017 1.00 5.19 83 HIS A O 1
ATOM 677 N N . VAL A 1 84 ? 7.122 27.491 71.168 1.00 4.79 84 VAL A N 1
ATOM 678 C CA . VAL A 1 84 ? 5.687 27.283 70.988 1.00 4.97 84 VAL A CA 1
ATOM 679 C C . VAL A 1 84 ? 5.206 28.196 69.874 1.00 4.51 84 VAL A C 1
ATOM 680 O O . VAL A 1 84 ? 5.549 29.381 69.857 1.00 5.46 84 VAL A O 1
ATOM 684 N N . ALA A 1 85 ? 4.417 27.659 68.944 1.00 4.83 85 ALA A N 1
ATOM 685 C CA . ALA A 1 85 ? 3.809 28.461 67.870 1.00 5.08 85 ALA A CA 1
ATOM 686 C C . ALA A 1 85 ? 2.298 28.366 68.005 1.00 4.75 85 ALA A C 1
ATOM 687 O O . ALA A 1 85 ? 1.752 27.270 68.141 1.00 5.33 85 ALA A O 1
ATOM 689 N N . VAL A 1 86 ? 1.632 29.519 67.968 1.00 4.50 86 VAL A N 1
ATOM 690 C CA . VAL A 1 86 ? 0.183 29.587 68.133 1.00 5.06 86 VAL A CA 1
ATOM 691 C C . VAL A 1 86 ? -0.421 30.272 66.915 1.00 4.80 86 VAL A C 1
ATOM 692 O O . VAL A 1 86 ? -0.043 31.398 66.582 1.00 5.32 86 VAL A O 1
ATOM 696 N N . PHE A 1 87 ? -1.379 29.604 66.284 1.00 5.04 87 PHE A N 1
ATOM 697 C CA . PHE A 1 87 ? -2.040 30.045 65.057 1.00 5.40 87 PHE A CA 1
ATOM 698 C C . PHE A 1 87 ? -3.505 30.316 65.368 1.00 5.11 87 PHE A C 1
ATOM 699 O O . PHE A 1 87 ? -4.230 29.398 65.746 1.00 5.68 87 PHE A O 1
ATOM 707 N N . ASP A 1 88 ? -3.918 31.571 65.219 1.00 4.88 88 ASP A N 1
ATOM 708 C CA . ASP A 1 88 ? -5.320 31.975 65.417 1.00 5.50 88 ASP A CA 1
ATOM 709 C C . ASP A 1 88 ? -5.912 32.082 64.017 1.00 4.96 88 ASP A C 1
ATOM 710 O O . ASP A 1 88 ? -5.605 33.030 63.287 1.00 5.25 88 ASP A O 1
ATOM 715 N N . VAL A 1 89 ? -6.705 31.083 63.633 1.00 5.31 89 VAL A N 1
ATOM 716 C CA . VAL A 1 89 ? -7.103 30.893 62.238 1.00 5.38 89 VAL A CA 1
ATOM 717 C C . VAL A 1 89 ? -8.621 31.013 62.114 1.00 5.46 89 VAL A C 1
ATOM 718 O O . VAL A 1 89 ? -9.362 30.223 62.692 1.00 5.45 89 VAL A O 1
ATOM 722 N N . ARG A 1 90 ? -9.071 32.012 61.364 1.00 5.63 90 ARG A N 1
ATOM 723 C CA . ARG A 1 90 ? -10.501 32.240 61.136 1.00 6.19 90 ARG A CA 1
ATOM 724 C C . ARG A 1 90 ? -11.060 31.294 60.067 1.00 5.98 90 ARG A C 1
ATOM 725 O O . ARG A 1 90 ? -12.230 30.921 60.127 1.00 6.53 90 ARG A O 1
ATOM 733 N N . HIS A 1 91 ? -10.245 30.958 59.063 1.00 5.22 91 HIS A N 1
ATOM 734 C CA . HIS A 1 91 ? -10.699 30.216 57.890 1.00 5.52 91 HIS A CA 1
ATOM 735 C C . HIS A 1 91 ? -9.489 29.501 57.304 1.00 4.90 91 HIS A C 1
ATOM 736 O O . HIS A 1 91 ? -8.387 30.056 57.288 1.00 5.13 91 HIS A O 1
ATOM 743 N N . MET A 1 92 ? -9.691 28.277 56.828 1.00 4.75 92 MET A N 1
ATOM 744 C CA . MET A 1 92 ? -8.660 27.574 56.064 1.00 4.82 92 MET A CA 1
ATOM 745 C C . MET A 1 92 ? -9.214 27.226 54.687 1.00 5.06 92 MET A C 1
ATOM 746 O O . MET A 1 92 ? -10.431 27.199 54.477 1.00 5.52 92 MET A O 1
ATOM 751 N N . PRO A 1 93 ? -8.330 26.975 53.716 1.00 5.15 93 PRO A N 1
ATOM 752 C CA . PRO A 1 93 ? -8.873 26.683 52.394 1.00 5.32 93 PRO A CA 1
ATOM 753 C C . PRO A 1 93 ? -9.788 25.480 52.372 1.00 5.61 93 PRO A C 1
ATOM 754 O O . PRO A 1 93 ? -9.526 24.451 53.012 1.00 5.92 93 PRO A O 1
ATOM 758 N N . GLN A 1 94 ? -10.824 25.593 51.550 1.00 6.09 94 GLN A N 1
ATOM 759 C CA . GLN A 1 94 ? -11.702 24.459 51.263 1.00 6.80 94 GLN A CA 1
ATOM 760 C C . GLN A 1 94 ? -11.978 24.379 49.768 1.00 6.66 94 GLN A C 1
ATOM 761 O O . GLN A 1 94 ? -11.774 25.340 49.033 1.00 7.16 94 GLN A O 1
ATOM 767 N N . GLY A 1 95 ? -12.418 23.197 49.355 1.00 7.20 95 GLY A N 1
ATOM 768 C CA . GLY A 1 95 ? -12.775 22.909 47.975 1.00 7.72 95 GLY A CA 1
ATOM 769 C C . GLY A 1 95 ? -12.152 21.601 47.522 1.00 7.29 95 GLY A C 1
ATOM 770 O O . GLY A 1 95 ? -11.096 21.184 48.006 1.00 7.20 95 GLY A O 1
ATOM 771 N N . CYS A 1 96 ? -12.815 20.935 46.576 1.00 7.84 96 CYS A N 1
ATOM 772 C CA . CYS A 1 96 ? -12.229 19.777 45.926 1.00 7.95 96 CYS A CA 1
ATOM 773 C C . CYS A 1 96 ? -10.860 20.120 45.355 1.00 7.34 96 CYS A C 1
ATOM 774 O O . CYS A 1 96 ? -10.690 21.155 44.706 1.00 8.22 96 CYS A O 1
ATOM 777 N N . GLY A 1 97 ? -9.892 19.246 45.628 1.00 6.99 97 GLY A N 1
ATOM 778 C CA . GLY A 1 97 ? -8.544 19.416 45.129 1.00 6.87 97 GLY A CA 1
ATOM 779 C C . GLY A 1 97 ? -7.618 20.150 46.069 1.00 6.56 97 GLY A C 1
ATOM 780 O O . GLY A 1 97 ? -6.404 20.130 45.878 1.00 6.79 97 GLY A O 1
ATOM 781 N N . THR A 1 98 ? -8.163 20.799 47.095 1.00 5.91 98 THR A N 1
ATOM 782 C CA . THR A 1 98 ? -7.317 21.607 47.968 1.00 5.69 98 THR A CA 1
ATOM 783 C C . THR A 1 98 ? -6.478 20.771 48.924 1.00 5.11 98 THR A C 1
ATOM 784 O O . THR A 1 98 ? -6.930 19.738 49.434 1.00 5.87 98 THR A O 1
ATOM 788 N N . TRP A 1 99 ? -5.266 21.259 49.166 1.00 4.93 99 TRP A N 1
ATOM 789 C CA . TRP A 1 99 ? -4.326 20.631 50.083 1.00 4.85 99 TRP A CA 1
ATOM 790 C C . TRP A 1 99 ? -3.589 21.747 50.827 1.00 4.74 99 TRP A C 1
ATOM 791 O O . TRP A 1 99 ? -2.477 22.144 50.462 1.00 5.05 99 TRP A O 1
ATOM 802 N N . PRO A 1 100 ? -4.250 22.301 51.853 1.00 4.56 100 PRO A N 1
ATOM 803 C CA . PRO A 1 100 ? -3.634 23.344 52.662 1.00 4.61 100 PRO A CA 1
ATOM 804 C C . PRO A 1 100 ? -2.767 22.743 53.768 1.00 4.68 100 PRO A C 1
ATOM 805 O O . PRO A 1 100 ? -3.015 21.613 54.201 1.00 4.96 100 PRO A O 1
ATOM 809 N N . ALA A 1 101 ? -1.786 23.505 54.239 1.00 4.56 101 ALA A N 1
ATOM 810 C CA . ALA A 1 101 ? -0.995 23.084 55.380 1.00 4.81 101 ALA A CA 1
ATOM 811 C C . ALA A 1 101 ? -0.406 24.259 56.139 1.00 4.36 101 ALA A C 1
ATOM 812 O O . ALA A 1 101 ? -0.047 25.286 55.547 1.00 4.54 101 ALA A O 1
ATOM 814 N N . ALA A 1 102 ? -0.294 24.074 57.456 1.00 4.24 102 ALA A N 1
ATOM 815 C CA . ALA A 1 102 ? 0.524 24.939 58.323 1.00 4.04 102 ALA A CA 1
ATOM 816 C C . ALA A 1 102 ? 1.457 23.970 59.046 1.00 4.30 102 ALA A C 1
ATOM 817 O O . ALA A 1 102 ? 1.008 22.997 59.669 1.00 4.70 102 ALA A O 1
ATOM 819 N N . TRP A 1 103 ? 2.760 24.210 58.940 1.00 4.17 103 TRP A N 1
ATOM 820 C CA . TRP A 1 103 ? 3.733 23.192 59.302 1.00 4.32 103 TRP A CA 1
ATOM 821 C C . TRP A 1 103 ? 5.083 23.821 59.553 1.00 3.97 103 TRP A C 1
ATOM 822 O O . TRP A 1 103 ? 5.271 25.015 59.351 1.00 4.75 103 TRP A O 1
ATOM 833 N N . GLU A 1 104 ? 6.018 22.984 59.987 1.00 4.77 104 GLU A N 1
ATOM 834 C CA . GLU A 1 104 ? 7.409 23.411 60.161 1.00 5.02 104 GLU A CA 1
ATOM 835 C C . GLU A 1 104 ? 8.320 22.362 59.575 1.00 4.56 104 GLU A C 1
ATOM 836 O O . GLU A 1 104 ? 8.056 21.156 59.679 1.00 5.21 104 GLU A O 1
ATOM 842 N N . THR A 1 105 ? 9.409 22.816 58.965 1.00 5.05 105 THR A N 1
ATOM 843 C CA . THR A 1 105 ? 10.438 21.897 58.494 1.00 5.61 105 THR A CA 1
ATOM 844 C C . THR A 1 105 ? 11.744 22.637 58.257 1.00 5.71 105 THR A C 1
ATOM 845 O O . THR A 1 105 ? 11.803 23.870 58.359 1.00 6.12 105 THR A O 1
ATOM 849 N N . ASP A 1 106 ? 12.775 21.860 57.936 1.00 6.63 106 ASP A N 1
ATOM 850 C CA . ASP A 1 106 ? 14.005 22.372 57.374 1.00 7.61 106 ASP A CA 1
ATOM 851 C C . ASP A 1 106 ? 14.092 21.803 55.953 1.00 7.06 106 ASP A C 1
ATOM 852 O O . ASP A 1 106 ? 14.408 20.617 55.749 1.00 7.44 106 ASP A O 1
ATOM 857 N N . GLU A 1 107 ? 13.742 22.629 54.977 1.00 7.56 107 GLU A N 1
ATOM 858 C CA . GLU A 1 107 ? 13.700 22.182 53.591 1.00 8.26 107 GLU A CA 1
ATOM 859 C C . GLU A 1 107 ? 15.081 21.760 53.120 1.00 8.61 107 GLU A C 1
ATOM 860 O O . GLU A 1 107 ? 15.217 20.843 52.305 1.00 10.84 107 GLU A O 1
ATOM 866 N N . GLY A 1 108 ? 16.104 22.424 53.650 1.00 8.56 108 GLY A N 1
ATOM 867 C CA . GLY A 1 108 ? 17.473 22.241 53.178 1.00 9.08 108 GLY A CA 1
ATOM 868 C C . GLY A 1 108 ? 18.101 20.892 53.441 1.00 8.98 108 GLY A C 1
ATOM 869 O O . GLY A 1 108 ? 19.092 20.553 52.787 1.00 9.36 108 GLY A O 1
ATOM 870 N N . ASP A 1 109 ? 17.559 20.134 54.395 1.00 9.33 109 ASP A N 1
ATOM 871 C CA . ASP A 1 109 ? 18.079 18.798 54.700 1.00 9.08 109 ASP A CA 1
ATOM 872 C C . ASP A 1 109 ? 16.977 17.751 54.902 1.00 8.58 109 ASP A C 1
ATOM 873 O O . ASP A 1 109 ? 17.204 16.729 55.541 1.00 8.55 109 ASP A O 1
ATOM 878 N N . TRP A 1 110 ? 15.812 17.992 54.308 1.00 8.53 110 TRP A N 1
ATOM 879 C CA . TRP A 1 110 ? 14.646 17.129 54.508 1.00 8.35 110 TRP A CA 1
ATOM 880 C C . TRP A 1 110 ? 14.977 15.685 54.103 1.00 8.65 110 TRP A C 1
ATOM 881 O O . TRP A 1 110 ? 15.594 15.466 53.064 1.00 9.34 110 TRP A O 1
ATOM 892 N N . PRO A 1 111 ? 14.552 14.678 54.892 1.00 8.30 111 PRO A N 1
ATOM 893 C CA . PRO A 1 111 ? 13.745 14.738 56.111 1.00 8.46 111 PRO A CA 1
ATOM 894 C C . PRO A 1 111 ? 14.576 14.793 57.392 1.00 7.97 111 PRO A C 1
ATOM 895 O O . PRO A 1 111 ? 14.018 14.669 58.479 1.00 8.06 111 PRO A O 1
ATOM 899 N N . ASN A 1 112 ? 15.899 14.959 57.267 1.00 8.47 112 ASN A N 1
ATOM 900 C CA . ASN A 1 112 ? 16.790 14.799 58.411 1.00 9.27 112 ASN A CA 1
ATOM 901 C C . ASN A 1 112 ? 16.713 15.908 59.443 1.00 8.72 112 ASN A C 1
ATOM 902 O O . ASN A 1 112 ? 17.158 15.722 60.563 1.00 10.95 112 ASN A O 1
ATOM 907 N N . GLY A 1 113 ? 16.156 17.061 59.067 1.00 8.27 113 GLY A N 1
ATOM 908 C CA . GLY A 1 113 ? 15.889 18.122 60.038 1.00 8.12 113 GLY A CA 1
ATOM 909 C C . GLY A 1 113 ? 14.477 18.092 60.592 1.00 7.84 113 GLY A C 1
ATOM 910 O O . GLY A 1 113 ? 14.083 18.983 61.357 1.00 7.88 113 GLY A O 1
ATOM 911 N N . GLY A 1 114 ? 13.715 17.069 60.208 1.00 7.29 114 GLY A N 1
ATOM 912 C CA . GLY A 1 114 ? 12.368 16.875 60.704 1.00 7.06 114 GLY A CA 1
ATOM 913 C C . GLY A 1 114 ? 11.328 17.692 59.953 1.00 6.60 114 GLY A C 1
ATOM 914 O O . GLY A 1 114 ? 11.626 18.616 59.183 1.00 6.60 114 GLY A O 1
ATOM 915 N N . GLU A 1 115 ? 10.081 17.324 60.211 1.00 6.51 115 GLU A N 1
ATOM 916 C CA . GLU A 1 115 ? 8.902 18.028 59.713 1.00 6.52 115 GLU A CA 1
ATOM 917 C C . GLU A 1 115 ? 7.800 17.776 60.720 1.00 6.20 115 GLU A C 1
ATOM 918 O O . GLU A 1 115 ? 7.604 16.634 61.156 1.00 6.82 115 GLU A O 1
ATOM 924 N N A VAL A 1 116 ? 7.091 18.823 61.129 0.50 5.19 116 VAL A N 1
ATOM 925 N N B VAL A 1 116 ? 7.074 18.837 61.065 0.50 5.95 116 VAL A N 1
ATOM 926 C CA A VAL A 1 116 ? 5.866 18.652 61.911 0.50 4.79 116 VAL A CA 1
ATOM 927 C CA B VAL A 1 116 ? 5.905 18.773 61.935 0.50 6.21 116 VAL A CA 1
ATOM 928 C C A VAL A 1 116 ? 4.733 19.369 61.205 0.50 4.34 116 VAL A C 1
ATOM 929 C C B VAL A 1 116 ? 4.743 19.389 61.163 0.50 5.18 116 VAL A C 1
ATOM 930 O O A VAL A 1 116 ? 4.779 20.589 60.983 0.50 4.36 116 VAL A O 1
ATOM 931 O O B VAL A 1 116 ? 4.779 20.587 60.854 0.50 5.13 116 VAL A O 1
ATOM 938 N N . ASP A 1 117 ? 3.714 18.596 60.851 1.00 4.61 117 ASP A N 1
ATOM 939 C CA . ASP A 1 117 ? 2.514 19.130 60.207 1.00 4.87 117 ASP A CA 1
ATOM 940 C C . ASP A 1 117 ? 1.498 19.397 61.286 1.00 4.27 117 ASP A C 1
ATOM 941 O O . ASP A 1 117 ? 1.118 18.488 62.021 1.00 5.20 117 ASP A O 1
ATOM 946 N N . ILE A 1 118 ? 1.089 20.662 61.400 1.00 4.14 118 ILE A N 1
ATOM 947 C CA . ILE A 1 118 ? 0.208 21.118 62.469 1.00 4.91 118 ILE A CA 1
ATOM 948 C C . ILE A 1 118 ? -1.249 21.148 61.997 1.00 4.67 118 ILE A C 1
ATOM 949 O O . ILE A 1 118 ? -2.136 20.633 62.684 1.00 4.78 118 ILE A O 1
ATOM 954 N N . ILE A 1 119 ? -1.476 21.756 60.832 1.00 4.66 119 ILE A N 1
ATOM 955 C CA . ILE A 1 119 ? -2.758 21.731 60.145 1.00 5.33 119 ILE A CA 1
ATOM 956 C C . ILE A 1 119 ? -2.510 21.119 58.787 1.00 4.93 119 ILE A C 1
ATOM 957 O O . ILE A 1 119 ? -1.651 21.579 58.048 1.00 4.83 119 ILE A O 1
ATOM 962 N N . GLU A 1 120 ? -3.258 20.078 58.436 1.00 4.90 120 GLU A N 1
ATOM 963 C CA . GLU A 1 120 ? -3.092 19.476 57.111 1.00 5.35 120 GLU A CA 1
ATOM 964 C C . GLU A 1 120 ? -4.238 18.551 56.777 1.00 5.11 120 GLU A C 1
ATOM 965 O O . GLU A 1 120 ? -4.691 17.772 57.620 1.00 5.51 120 GLU A O 1
ATOM 971 N N . GLY A 1 121 ? -4.683 18.604 55.527 1.00 5.31 121 GLY A N 1
ATOM 972 C CA . GLY A 1 121 ? -5.614 17.613 55.004 1.00 5.30 121 GLY A CA 1
ATOM 973 C C . GLY A 1 121 ? -5.804 17.845 53.524 1.00 5.38 121 GLY A C 1
ATOM 974 O O . GLY A 1 121 ? -5.111 18.669 52.919 1.00 5.46 121 GLY A O 1
ATOM 975 N N . VAL A 1 122 ? -6.735 17.086 52.945 1.00 5.91 122 VAL A N 1
ATOM 976 C CA . VAL A 1 122 ? -6.996 17.165 51.522 1.00 6.28 122 VAL A CA 1
ATOM 977 C C . VAL A 1 122 ? -8.479 17.053 51.230 1.00 6.34 122 VAL A C 1
ATOM 978 O O . VAL A 1 122 ? -9.210 16.345 51.933 1.00 6.53 122 VAL A O 1
ATOM 982 N N . ASN A 1 123 ? -8.901 17.723 50.164 1.00 6.03 123 ASN A N 1
ATOM 983 C CA . ASN A 1 123 ? -10.230 17.490 49.585 1.00 6.32 123 ASN A CA 1
ATOM 984 C C . ASN A 1 123 ? -11.348 17.580 50.594 1.00 6.62 123 ASN A C 1
ATOM 985 O O . ASN A 1 123 ? -12.323 16.824 50.513 1.00 7.27 123 ASN A O 1
ATOM 990 N N . ASP A 1 124 ? -11.221 18.515 51.537 1.00 6.27 124 ASP A N 1
ATOM 991 C CA . ASP A 1 124 ? -12.255 18.776 52.545 1.00 7.00 124 ASP A CA 1
ATOM 992 C C . ASP A 1 124 ? -12.489 17.620 53.520 1.00 7.09 124 ASP A C 1
ATOM 993 O O . ASP A 1 124 ? -13.492 17.592 54.225 1.00 9.01 124 ASP A O 1
ATOM 998 N N . GLN A 1 125 ? -11.563 16.675 53.585 1.00 7.17 125 GLN A N 1
ATOM 999 C CA . GLN A 1 125 ? -11.775 15.491 54.412 1.00 8.37 125 GLN A CA 1
ATOM 1000 C C . GLN A 1 125 ? -11.312 15.672 55.847 1.00 8.07 125 GLN A C 1
ATOM 1001 O O . GLN A 1 125 ? -10.153 15.453 56.187 1.00 9.81 125 GLN A O 1
ATOM 1007 N N A SER A 1 126 ? -12.250 16.076 56.705 0.50 7.65 126 SER A N 1
ATOM 1008 N N B SER A 1 126 ? -12.242 16.054 56.699 0.50 7.35 126 SER A N 1
ATOM 1009 C CA A SER A 1 126 ? -12.023 16.116 58.153 0.50 7.28 126 SER A CA 1
ATOM 1010 C CA B SER A 1 126 ? -11.970 16.162 58.112 0.50 6.68 126 SER A CA 1
ATOM 1011 C C A SER A 1 126 ? -11.772 14.697 58.663 0.50 7.04 126 SER A C 1
ATOM 1012 C C B SER A 1 126 ? -11.860 14.743 58.713 0.50 6.82 126 SER A C 1
ATOM 1013 O O A SER A 1 126 ? -12.173 13.726 58.012 0.50 7.45 126 SER A O 1
ATOM 1014 O O B SER A 1 126 ? -12.516 13.827 58.217 0.50 7.10 126 SER A O 1
ATOM 1019 N N . PRO A 1 127 ? -11.117 14.558 59.822 1.00 6.53 127 PRO A N 1
ATOM 1020 C CA . PRO A 1 127 ? -10.504 15.565 60.680 1.00 6.46 127 PRO A CA 1
ATOM 1021 C C . PRO A 1 127 ? -9.092 15.963 60.259 1.00 5.78 127 PRO A C 1
ATOM 1022 O O . PRO A 1 127 ? -8.492 15.396 59.343 1.00 6.23 127 PRO A O 1
ATOM 1026 N N . ASN A 1 128 ? -8.566 16.951 60.970 1.00 5.42 128 ASN A N 1
ATOM 1027 C CA . ASN A 1 128 ? -7.189 17.381 60.810 1.00 5.20 128 ASN A CA 1
ATOM 1028 C C . ASN A 1 128 ? -6.233 16.242 61.150 1.00 4.80 128 ASN A C 1
ATOM 1029 O O . ASN A 1 128 ? -6.512 15.429 62.030 1.00 5.73 128 ASN A O 1
ATOM 1034 N N . ALA A 1 129 ? -5.105 16.236 60.457 1.00 4.93 129 ALA A N 1
ATOM 1035 C CA . ALA A 1 129 ? -4.007 15.312 60.750 1.00 5.58 129 ALA A CA 1
ATOM 1036 C C . ALA A 1 129 ? -2.797 16.116 61.223 1.00 5.16 129 ALA A C 1
ATOM 1037 O O . ALA A 1 129 ? -2.448 17.128 60.607 1.00 5.67 129 ALA A O 1
ATOM 1039 N N . MET A 1 130 ? -2.141 15.621 62.273 1.00 5.06 130 MET A N 1
ATOM 1040 C CA . MET A 1 130 ? -0.919 16.194 62.831 1.00 5.22 130 MET A CA 1
ATOM 1041 C C . MET A 1 130 ? 0.119 15.080 62.763 1.00 5.03 130 MET A C 1
ATOM 1042 O O . MET A 1 130 ? -0.131 13.971 63.239 1.00 5.35 130 MET A O 1
ATOM 1047 N N . THR A 1 131 ? 1.267 15.356 62.141 1.00 5.33 131 THR A N 1
ATOM 1048 C CA . THR A 1 131 ? 2.163 14.287 61.694 1.00 5.50 131 THR A CA 1
ATOM 1049 C C . THR A 1 131 ? 3.605 14.732 61.807 1.00 5.21 131 THR A C 1
ATOM 1050 O O . THR A 1 131 ? 3.938 15.879 61.482 1.00 6.05 131 THR A O 1
ATOM 1054 N N . LEU A 1 132 ? 4.468 13.801 62.219 1.00 5.82 132 LEU A N 1
ATOM 1055 C CA . LEU A 1 132 ? 5.908 14.037 62.086 1.00 5.77 132 LEU A CA 1
ATOM 1056 C C . LEU A 1 132 ? 6.470 13.215 60.943 1.00 5.83 132 LEU A C 1
ATOM 1057 O O . LEU A 1 132 ? 6.055 12.065 60.721 1.00 5.82 132 LEU A O 1
ATOM 1062 N N . HIS A 1 133 ? 7.434 13.794 60.238 1.00 5.90 133 HIS A N 1
ATOM 1063 C CA . HIS A 1 133 ? 8.225 13.073 59.234 1.00 6.67 133 HIS A CA 1
ATOM 1064 C C . HIS A 1 133 ? 9.681 13.261 59.613 1.00 6.52 133 HIS A C 1
ATOM 1065 O O . HIS A 1 133 ? 10.126 14.391 59.814 1.00 7.25 133 HIS A O 1
ATOM 1072 N N . THR A 1 134 ? 10.414 12.151 59.715 1.00 6.75 134 THR A N 1
ATOM 1073 C CA . THR A 1 134 ? 11.797 12.175 60.170 1.00 7.20 134 THR A CA 1
ATOM 1074 C C . THR A 1 134 ? 12.624 11.201 59.344 1.00 7.36 134 THR A C 1
ATOM 1075 O O . THR A 1 134 ? 12.099 10.452 58.506 1.00 7.71 134 THR A O 1
ATOM 1079 N N . GLY A 1 135 ? 13.917 11.193 59.625 1.00 8.47 135 GLY A N 1
ATOM 1080 C CA . GLY A 1 135 ? 14.783 10.079 59.229 1.00 9.83 135 GLY A CA 1
ATOM 1081 C C . GLY A 1 135 ? 14.676 8.887 60.169 1.00 9.84 135 GLY A C 1
ATOM 1082 O O . GLY A 1 135 ? 13.743 8.752 60.971 1.00 9.81 135 GLY A O 1
ATOM 1083 N N . ALA A 1 136 ? 15.661 8.002 60.064 1.00 10.38 136 ALA A N 1
ATOM 1084 C CA . ALA A 1 136 ? 15.621 6.696 60.700 1.00 10.69 136 ALA A CA 1
ATOM 1085 C C . ALA A 1 136 ? 15.535 6.728 62.214 1.00 10.62 136 ALA A C 1
ATOM 1086 O O . ALA A 1 136 ? 16.037 7.661 62.862 1.00 10.76 136 ALA A O 1
ATOM 1088 N N A ASN A 1 137 ? 14.896 5.697 62.756 0.50 10.46 137 ASN A N 1
ATOM 1089 N N B ASN A 1 137 ? 14.880 5.714 62.776 0.50 10.65 137 ASN A N 1
ATOM 1090 C CA A ASN A 1 137 ? 14.855 5.445 64.192 0.50 10.74 137 ASN A CA 1
ATOM 1091 C CA B ASN A 1 137 ? 14.871 5.457 64.227 0.50 11.16 137 ASN A CA 1
ATOM 1092 C C A ASN A 1 137 ? 14.079 6.523 64.936 0.50 9.97 137 ASN A C 1
ATOM 1093 C C B ASN A 1 137 ? 14.037 6.445 65.029 0.50 10.31 137 ASN A C 1
ATOM 1094 O O A ASN A 1 137 ? 14.622 7.250 65.776 0.50 9.92 137 ASN A O 1
ATOM 1095 O O B ASN A 1 137 ? 14.491 7.023 66.022 0.50 10.49 137 ASN A O 1
ATOM 1104 N N . CYS A 1 138 ? 12.799 6.633 64.592 1.00 9.54 138 CYS A N 1
ATOM 1105 C CA . CYS A 1 138 ? 11.888 7.508 65.292 1.00 8.74 138 CYS A CA 1
ATOM 1106 C C . CYS A 1 138 ? 10.495 6.913 65.163 1.00 8.23 138 CYS A C 1
ATOM 1107 O O . CYS A 1 138 ? 9.888 6.957 64.093 1.00 8.44 138 CYS A O 1
ATOM 1110 N N . ALA A 1 139 ? 9.979 6.387 66.270 1.00 8.32 139 ALA A N 1
ATOM 1111 C CA . ALA A 1 139 ? 8.650 5.793 66.325 1.00 8.84 139 ALA A CA 1
ATOM 1112 C C . ALA A 1 139 ? 7.917 6.324 67.558 1.00 8.04 139 ALA A C 1
ATOM 1113 O O . ALA A 1 139 ? 8.528 7.000 68.399 1.00 8.95 139 ALA A O 1
ATOM 1115 N N . MET A 1 140 ? 6.626 5.985 67.654 1.00 8.38 140 MET A N 1
ATOM 1116 C CA . MET A 1 140 ? 5.755 6.466 68.712 1.00 8.32 140 MET A CA 1
ATOM 1117 C C . MET A 1 140 ? 5.112 5.274 69.413 1.00 9.36 140 MET A C 1
ATOM 1118 O O . MET A 1 140 ? 4.801 4.262 68.773 1.00 10.07 140 MET A O 1
ATOM 1123 N N . PRO A 1 141 ? 4.896 5.385 70.732 1.00 9.95 141 PRO A N 1
ATOM 1124 C CA . PRO A 1 141 ? 4.266 4.291 71.451 1.00 10.76 141 PRO A CA 1
ATOM 1125 C C . PRO A 1 141 ? 2.806 4.144 71.076 1.00 11.38 141 PRO A C 1
ATOM 1126 O O . PRO A 1 141 ? 2.159 5.111 70.674 1.00 11.86 141 PRO A O 1
ATOM 1130 N N . ALA A 1 142 ? 2.288 2.927 71.205 1.00 11.89 142 ALA A N 1
ATOM 1131 C CA . ALA A 1 142 ? 0.906 2.653 70.829 1.00 13.41 142 ALA A CA 1
ATOM 1132 C C . ALA A 1 142 ? -0.093 3.464 71.658 1.00 13.81 142 ALA A C 1
ATOM 1133 O O . ALA A 1 142 ? -1.135 3.874 71.148 1.00 15.06 142 ALA A O 1
ATOM 1135 N N . SER A 1 143 ? 0.241 3.688 72.925 1.00 13.70 143 SER A N 1
ATOM 1136 C CA . SER A 1 143 ? -0.620 4.430 73.832 1.00 14.04 143 SER A CA 1
ATOM 1137 C C . SER A 1 143 ? 0.162 5.571 74.456 1.00 12.88 143 SER A C 1
ATOM 1138 O O . SER A 1 143 ? 1.220 5.359 75.038 1.00 14.37 143 SER A O 1
ATOM 1141 N N . ARG A 1 144 ? -0.367 6.788 74.333 1.00 10.95 144 ARG A N 1
ATOM 1142 C CA . ARG A 1 144 ? 0.160 7.930 75.055 1.00 9.77 144 ARG A CA 1
ATOM 1143 C C . ARG A 1 144 ? -0.941 8.962 75.210 1.00 8.72 144 ARG A C 1
ATOM 1144 O O . ARG A 1 144 ? -1.924 8.964 74.473 1.00 9.22 144 ARG A O 1
ATOM 1152 N N . THR A 1 145 ? -0.767 9.842 76.178 1.00 8.42 145 THR A N 1
ATOM 1153 C CA . THR A 1 145 ? -1.835 10.737 76.576 1.00 7.85 145 THR A CA 1
ATOM 1154 C C . THR A 1 145 ? -2.062 11.868 75.567 1.00 7.34 145 THR A C 1
ATOM 1155 O O . THR A 1 145 ? -1.240 12.788 75.427 1.00 7.95 145 THR A O 1
ATOM 1159 N N . MET A 1 146 ? -3.219 11.798 74.910 1.00 6.77 146 MET A N 1
ATOM 1160 C CA . MET A 1 146 ? -3.638 12.795 73.926 1.00 7.07 146 MET A CA 1
ATOM 1161 C C . MET A 1 146 ? -5.104 12.553 73.649 1.00 6.84 146 MET A C 1
ATOM 1162 O O . MET A 1 146 ? -5.630 11.477 73.971 1.00 7.28 146 MET A O 1
ATOM 1167 N N . THR A 1 147 ? -5.786 13.535 73.067 1.00 7.07 147 THR A N 1
ATOM 1168 C CA . THR A 1 147 ? -7.200 13.350 72.731 1.00 7.62 147 THR A CA 1
ATOM 1169 C C . THR A 1 147 ? -7.432 12.766 71.337 1.00 7.87 147 THR A C 1
ATOM 1170 O O . THR A 1 147 ? -8.505 12.220 71.053 1.00 8.73 147 THR A O 1
ATOM 1174 N N . GLY A 1 148 ? -6.434 12.859 70.471 1.00 7.31 148 GLY A N 1
ATOM 1175 C CA . GLY A 1 148 ? -6.538 12.331 69.120 1.00 8.11 148 GLY A CA 1
ATOM 1176 C C . GLY A 1 148 ? -6.204 10.853 69.005 1.00 8.43 148 GLY A C 1
ATOM 1177 O O . GLY A 1 148 ? -5.843 10.181 69.987 1.00 8.98 148 GLY A O 1
ATOM 1178 N N . HIS A 1 149 ? -6.269 10.362 67.773 1.00 8.71 149 HIS A N 1
ATOM 1179 C CA . HIS A 1 149 ? -6.140 8.940 67.470 1.00 9.95 149 HIS A CA 1
ATOM 1180 C C . HIS A 1 149 ? -4.952 8.722 66.536 1.00 9.20 149 HIS A C 1
ATOM 1181 O O . HIS A 1 149 ? -4.931 9.250 65.428 1.00 8.78 149 HIS A O 1
ATOM 1188 N N . ALA A 1 150 ? -3.966 7.934 66.966 1.00 9.06 150 ALA A N 1
ATOM 1189 C CA . ALA A 1 150 ? -2.791 7.651 66.145 1.00 9.81 150 ALA A CA 1
ATOM 1190 C C . ALA A 1 150 ? -3.169 6.795 64.943 1.00 10.41 150 ALA A C 1
ATOM 1191 O O . ALA A 1 150 ? -3.975 5.862 65.075 1.00 11.52 150 ALA A O 1
ATOM 1193 N N . THR A 1 151 ? -2.574 7.091 63.783 1.00 10.89 151 THR A N 1
ATOM 1194 C CA . THR A 1 151 ? -2.823 6.315 62.548 1.00 12.58 151 THR A CA 1
ATOM 1195 C C . THR A 1 151 ? -1.646 5.499 62.001 1.00 12.73 151 THR A C 1
ATOM 1196 O O . THR A 1 151 ? -1.835 4.473 61.341 1.00 14.78 151 THR A O 1
ATOM 1200 N N A ASN A 1 152 ? -0.441 5.999 62.223 0.50 12.13 152 ASN A N 1
ATOM 1201 N N B ASN A 1 152 ? -0.440 5.987 62.240 0.50 11.89 152 ASN A N 1
ATOM 1202 C CA A ASN A 1 152 ? 0.802 5.318 61.874 0.50 11.52 152 ASN A CA 1
ATOM 1203 C CA B ASN A 1 152 ? 0.801 5.296 61.903 0.50 11.08 152 ASN A CA 1
ATOM 1204 C C A ASN A 1 152 ? 1.795 5.744 62.941 0.50 10.21 152 ASN A C 1
ATOM 1205 C C B ASN A 1 152 ? 1.784 5.740 62.958 0.50 9.96 152 ASN A C 1
ATOM 1206 O O A ASN A 1 152 ? 1.872 6.937 63.253 0.50 9.96 152 ASN A O 1
ATOM 1207 O O B ASN A 1 152 ? 1.850 6.934 63.274 0.50 9.74 152 ASN A O 1
ATOM 1216 N N . ASN A 1 153 ? 2.545 4.800 63.507 1.00 9.69 153 ASN A N 1
ATOM 1217 C CA . ASN A 1 153 ? 3.463 5.114 64.599 1.00 9.39 153 ASN A CA 1
ATOM 1218 C C . ASN A 1 153 ? 4.942 5.047 64.241 1.00 9.01 153 ASN A C 1
ATOM 1219 O O . ASN A 1 153 ? 5.782 5.113 65.122 1.00 10.94 153 ASN A O 1
ATOM 1224 N N . ASN A 1 154 ? 5.259 4.903 62.961 1.00 9.50 154 ASN A N 1
ATOM 1225 C CA . ASN A 1 154 ? 6.646 5.001 62.516 1.00 9.20 154 ASN A CA 1
ATOM 1226 C C . ASN A 1 154 ? 6.827 6.317 61.787 1.00 8.52 154 ASN A C 1
ATOM 1227 O O . ASN A 1 154 ? 6.177 6.532 60.775 1.00 9.34 154 ASN A O 1
ATOM 1232 N N . CYS A 1 155 ? 7.681 7.198 62.312 1.00 7.51 155 CYS A N 1
ATOM 1233 C CA . CYS A 1 155 ? 7.849 8.543 61.737 1.00 7.44 155 CYS A CA 1
ATOM 1234 C C . CYS A 1 155 ? 8.863 8.599 60.601 1.00 7.73 155 CYS A C 1
ATOM 1235 O O . CYS A 1 155 ? 8.919 9.599 59.885 1.00 7.41 155 CYS A O 1
ATOM 1238 N N . ASP A 1 156 ? 9.686 7.553 60.473 1.00 8.25 156 ASP A N 1
ATOM 1239 C CA . ASP A 1 156 ? 10.775 7.506 59.505 1.00 9.07 156 ASP A CA 1
ATOM 1240 C C . ASP A 1 156 ? 10.218 7.374 58.105 1.00 9.54 156 ASP A C 1
ATOM 1241 O O . ASP A 1 156 ? 9.660 6.328 57.742 1.00 11.10 156 ASP A O 1
ATOM 1246 N N . VAL A 1 157 ? 10.422 8.405 57.289 1.00 9.95 157 VAL A N 1
ATOM 1247 C CA . VAL A 1 157 ? 9.838 8.412 55.945 1.00 11.38 157 VAL A CA 1
ATOM 1248 C C . VAL A 1 157 ? 10.421 7.320 55.034 1.00 12.63 157 VAL A C 1
ATOM 1249 O O . VAL A 1 157 ? 9.776 6.906 54.066 1.00 14.11 157 VAL A O 1
ATOM 1253 N N . ASN A 1 158 ? 11.627 6.861 55.368 1.00 13.03 158 ASN A N 1
ATOM 1254 C CA . ASN A 1 158 ? 12.350 5.855 54.592 1.00 14.49 158 ASN A CA 1
ATOM 1255 C C . ASN A 1 158 ? 11.776 4.446 54.752 1.00 15.15 158 ASN A C 1
ATOM 1256 O O . ASN A 1 158 ? 12.043 3.561 53.919 1.00 16.15 158 ASN A O 1
ATOM 1261 N N . THR A 1 159 ? 11.018 4.222 55.825 1.00 15.77 159 THR A N 1
ATOM 1262 C CA . THR A 1 159 ? 10.504 2.885 56.145 1.00 16.82 159 THR A CA 1
ATOM 1263 C C . THR A 1 159 ? 8.992 2.831 56.428 1.00 17.67 159 THR A C 1
ATOM 1264 O O . THR A 1 159 ? 8.451 1.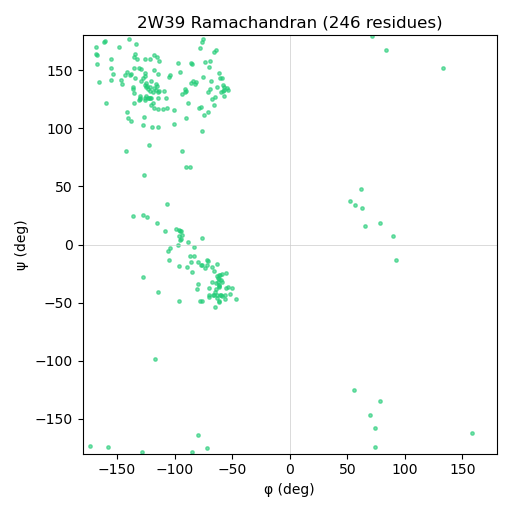741 56.686 1.00 18.99 159 THR A O 1
ATOM 1268 N N A ASP A 1 160 ? 8.308 3.973 56.267 0.50 18.65 160 ASP A N 1
ATOM 1269 N N B ASP A 1 160 ? 8.327 3.977 56.490 0.50 17.46 160 ASP A N 1
ATOM 1270 C CA A ASP A 1 160 ? 6.830 4.037 56.335 0.50 19.38 160 ASP A CA 1
ATOM 1271 C CA B ASP A 1 160 ? 6.946 3.976 56.971 0.50 17.01 160 ASP A CA 1
ATOM 1272 C C A ASP A 1 160 ? 6.121 4.378 55.005 0.50 19.98 160 ASP A C 1
ATOM 1273 C C B ASP A 1 160 ? 5.942 4.135 55.836 0.50 17.43 160 ASP A C 1
ATOM 1274 O O A ASP A 1 160 ? 4.948 4.033 54.813 0.50 20.63 160 ASP A O 1
ATOM 1275 O O B ASP A 1 160 ? 4.756 4.353 56.075 0.50 17.53 160 ASP A O 1
ATOM 1284 N N A GLY A 1 161 ? 6.833 5.039 54.094 0.50 19.90 161 GLY A N 1
ATOM 1285 N N B GLY A 1 161 ? 6.431 4.007 54.604 0.50 17.95 161 GLY A N 1
ATOM 1286 C CA A GLY A 1 161 ? 6.279 5.409 52.787 0.50 19.50 161 GLY A CA 1
ATOM 1287 C CA B GLY A 1 161 ? 5.603 4.226 53.423 0.50 17.98 161 GLY A CA 1
ATOM 1288 C C A GLY A 1 161 ? 5.996 6.898 52.722 0.50 19.17 161 GLY A C 1
ATOM 1289 C C B GLY A 1 161 ? 5.459 5.688 53.034 0.50 17.86 161 GLY A C 1
ATOM 1290 O O A GLY A 1 161 ? 5.080 7.346 52.029 0.50 19.34 161 GLY A O 1
ATOM 1291 O O B GLY A 1 161 ? 4.616 6.033 52.211 0.50 18.09 161 GLY A O 1
ATOM 1292 N N A ASN A 1 162 ? 6.727 7.735 53.419 0.50 18.74 162 ASN A N 1
ATOM 1293 N N B ASN A 1 162 ? 6.280 6.551 53.631 0.50 17.56 162 ASN A N 1
ATOM 1294 C CA A ASN A 1 162 ? 6.406 9.142 53.665 0.50 18.03 162 ASN A CA 1
ATOM 1295 C CA B ASN A 1 162 ? 6.274 7.987 53.320 0.50 17.54 162 ASN A CA 1
ATOM 1296 C C A ASN A 1 162 ? 5.016 9.264 54.141 0.50 17.66 162 ASN A C 1
ATOM 1297 C C B ASN A 1 162 ? 4.993 8.709 53.768 0.50 17.40 162 ASN A C 1
ATOM 1298 O O A ASN A 1 162 ? 4.467 10.308 53.946 0.50 17.51 162 ASN A O 1
ATOM 1299 O O B ASN A 1 162 ? 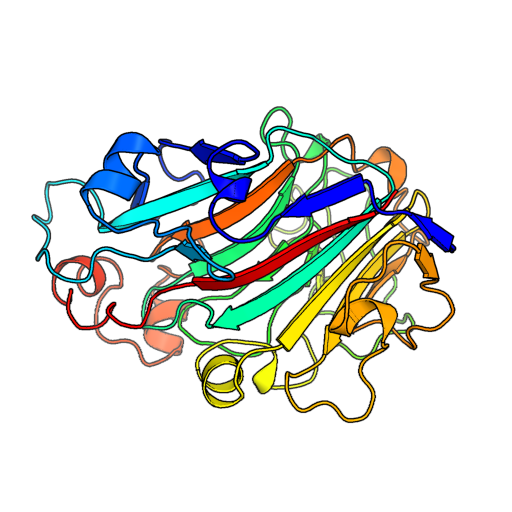4.484 9.598 53.087 0.50 17.80 162 ASN A O 1
ATOM 1308 N N . THR A 1 163 ? 4.531 8.320 54.952 1.00 16.92 163 THR A N 1
ATOM 1309 C CA . THR A 1 163 ? 3.285 8.731 55.596 1.00 16.21 163 THR A CA 1
ATOM 1310 C C . THR A 1 163 ? 3.625 9.607 56.806 1.00 14.77 163 THR A C 1
ATOM 1311 O O . THR A 1 163 ? 2.808 10.432 57.214 1.00 15.35 163 THR A O 1
ATOM 1315 N N . GLY A 1 164 ? 4.807 9.398 57.395 1.00 12.55 164 GLY A N 1
ATOM 1316 C CA . GLY A 1 164 ? 5.094 9.967 58.721 1.00 10.53 164 GLY A CA 1
ATOM 1317 C C . GLY A 1 164 ? 4.298 9.258 59.810 1.00 8.82 164 GLY A C 1
ATOM 1318 O O . GLY A 1 164 ? 3.512 8.335 59.525 1.00 10.03 164 GLY A O 1
ATOM 1319 N N . CYS A 1 165 ? 4.488 9.691 61.061 1.00 7.07 165 CYS A N 1
ATOM 1320 C CA . CYS A 1 165 ? 3.685 9.184 62.173 1.00 6.77 165 CYS A CA 1
ATOM 1321 C C . CYS A 1 165 ? 2.611 10.215 62.493 1.00 6.56 165 CYS A C 1
ATOM 1322 O O . CYS A 1 165 ? 2.917 11.352 62.845 1.00 6.80 165 CYS A O 1
ATOM 1325 N N . GLY A 1 166 ? 1.362 9.818 62.289 1.00 7.03 166 GLY A N 1
ATOM 1326 C CA . GLY A 1 166 ? 0.227 10.742 62.295 1.00 6.87 166 GLY A CA 1
ATOM 1327 C C . GLY A 1 166 ? -0.741 10.532 63.438 1.00 6.93 166 GLY A C 1
ATOM 1328 O O . GLY A 1 166 ? -0.841 9.432 63.996 1.00 7.96 166 GLY A O 1
ATOM 1329 N N . VAL A 1 167 ? -1.483 11.590 63.738 1.00 6.63 167 VAL A N 1
ATOM 1330 C CA . VAL A 1 167 ? -2.558 11.575 64.707 1.00 6.62 167 VAL A CA 1
ATOM 1331 C C . VAL A 1 167 ? -3.717 12.338 64.087 1.00 6.97 167 VAL A C 1
ATOM 1332 O O . VAL A 1 167 ? -3.533 13.445 63.565 1.00 6.73 167 VAL A O 1
ATOM 1336 N N A GLN A 1 168 ? -4.912 11.750 64.157 0.50 6.86 168 GLN A N 1
ATOM 1337 N N B GLN A 1 168 ? -4.906 11.746 64.142 0.50 6.97 168 GLN A N 1
ATOM 1338 C CA A GLN A 1 168 ? -6.143 12.394 63.693 0.50 7.37 168 GLN A CA 1
ATOM 1339 C CA B GLN A 1 168 ? -6.116 12.439 63.730 0.50 7.59 168 GLN A CA 1
ATOM 1340 C C A GLN A 1 168 ? -6.824 13.123 64.851 0.50 6.99 168 GLN A C 1
ATOM 1341 C C B GLN A 1 168 ? -6.743 13.169 64.902 0.50 7.14 168 GLN A C 1
ATOM 1342 O O A GLN A 1 168 ? -7.027 12.534 65.918 0.50 7.02 168 GLN A O 1
ATOM 1343 O O B GLN A 1 168 ? -6.830 12.635 66.014 0.50 7.43 168 GLN A O 1
ATOM 1354 N N . ALA A 1 169 ? -7.192 14.390 64.652 1.00 6.59 169 ALA A N 1
ATOM 1355 C CA . ALA A 1 169 ? -7.955 15.124 65.666 1.00 6.85 169 ALA A CA 1
ATOM 1356 C C . ALA A 1 169 ? -9.310 14.456 65.921 1.00 6.79 169 ALA A C 1
ATOM 1357 O O . ALA A 1 169 ? -9.863 13.818 65.018 1.00 7.73 169 ALA A O 1
ATOM 1359 N N . PRO A 1 170 ? -9.847 14.585 67.146 1.00 7.54 170 PRO A N 1
ATOM 1360 C CA . PRO A 1 170 ? -11.077 13.864 67.477 1.00 8.06 170 PRO A CA 1
ATOM 1361 C C . PRO A 1 170 ? -12.361 14.487 66.977 1.00 8.33 170 PRO A C 1
ATOM 1362 O O . PRO A 1 170 ? -13.399 13.815 67.035 1.00 10.24 170 PRO A O 1
ATOM 1366 N N . THR A 1 171 ? -12.337 15.748 66.555 1.00 8.20 171 THR A N 1
ATOM 1367 C CA . THR A 1 171 ? -13.579 16.417 66.133 1.00 8.39 171 THR A CA 1
ATOM 1368 C C . THR A 1 171 ? -13.555 16.840 64.674 1.00 7.81 171 THR A C 1
ATOM 1369 O O . THR A 1 171 ? -12.510 17.187 64.112 1.00 7.85 171 THR A O 1
ATOM 1373 N N . ALA A 1 172 ? -14.738 16.856 64.061 1.00 7.34 172 ALA A N 1
ATOM 1374 C CA . ALA A 1 172 ? -14.881 17.290 62.676 1.00 7.37 172 ALA A CA 1
ATOM 1375 C C . ALA A 1 172 ? -14.460 18.745 62.481 1.00 6.40 172 ALA A C 1
ATOM 1376 O O . ALA A 1 172 ? -13.872 19.090 61.446 1.00 6.77 172 ALA A O 1
ATOM 1378 N N . ASN A 1 173 ? -14.748 19.588 63.469 1.00 6.35 173 ASN A N 1
ATOM 1379 C CA . ASN A 1 173 ? -14.511 21.018 63.333 1.00 6.37 173 ASN A CA 1
ATOM 1380 C C . ASN A 1 173 ? -13.039 21.400 63.465 1.00 5.37 173 ASN A C 1
ATOM 1381 O O . ASN A 1 173 ? -12.700 22.571 63.436 1.00 5.71 173 ASN A O 1
ATOM 1386 N N . SER A 1 174 ? -12.169 20.393 63.560 1.00 5.76 174 SER A N 1
ATOM 1387 C CA . SER A 1 174 ? -10.733 20.600 63.429 1.00 5.54 174 SER A CA 1
ATOM 1388 C C . SER A 1 174 ? -10.288 20.927 62.017 1.00 5.33 174 SER A C 1
ATOM 1389 O O . SER A 1 174 ? -9.147 21.377 61.831 1.00 5.17 174 SER A O 1
ATOM 1392 N N . TYR A 1 175 ? -11.145 20.712 61.013 1.00 5.22 175 TYR A N 1
ATOM 1393 C CA . TYR A 1 175 ? -10.671 20.815 59.640 1.00 5.15 175 TYR A CA 1
ATOM 1394 C C . TYR A 1 175 ? -11.802 21.135 58.669 1.00 5.48 175 TYR A C 1
ATOM 1395 O O . TYR A 1 175 ? -12.959 20.770 58.899 1.00 6.71 175 TYR A O 1
ATOM 1404 N N . GLY A 1 176 ? -11.447 21.796 57.574 1.00 5.26 176 GLY A N 1
ATOM 1405 C CA . GLY A 1 176 ? -12.288 21.798 56.390 1.00 5.54 176 GLY A CA 1
ATOM 1406 C C . GLY A 1 176 ? -13.519 22.666 56.516 1.00 5.83 176 GLY A C 1
ATOM 1407 O O . GLY A 1 176 ? -13.574 23.599 57.329 1.00 5.88 176 GLY A O 1
ATOM 1408 N N . PRO A 1 177 ? -14.536 22.367 55.692 1.00 6.20 177 PRO A N 1
ATOM 1409 C CA . PRO A 1 177 ? -15.809 23.078 55.787 1.00 6.66 177 PRO A CA 1
ATOM 1410 C C . PRO A 1 177 ? -16.374 23.125 57.213 1.00 6.57 177 PRO A C 1
ATOM 1411 O O . PRO A 1 177 ? -16.959 24.146 57.601 1.00 6.43 177 PRO A O 1
ATOM 1415 N N . SER A 1 178 ? -16.211 22.058 57.987 1.00 6.19 178 SER A N 1
ATOM 1416 C CA . SER A 1 178 ? -16.702 22.059 59.374 1.00 6.43 178 SER A CA 1
ATOM 1417 C C . SER A 1 178 ? -15.998 23.153 60.201 1.00 6.22 178 SER A C 1
ATOM 1418 O O . SER A 1 178 ? -16.628 23.943 60.907 1.00 6.50 178 SER A O 1
ATOM 1421 N N . PHE A 1 179 ? -14.672 23.189 60.130 1.00 5.55 179 PHE A N 1
ATOM 1422 C CA . PHE A 1 179 ? -13.873 24.225 60.788 1.00 5.18 179 PHE A CA 1
ATOM 1423 C C . PHE A 1 179 ? -14.315 25.614 60.341 1.00 5.02 179 PHE A C 1
ATOM 1424 O O . PHE A 1 179 ? -14.510 26.520 61.162 1.00 5.27 179 PHE A O 1
ATOM 1432 N N . ASN A 1 180 ? -14.477 25.792 59.032 1.00 5.13 180 ASN A N 1
ATOM 1433 C CA . ASN A 1 180 ? -14.819 27.111 58.520 1.00 5.84 180 ASN A CA 1
ATOM 1434 C C . ASN A 1 180 ? -16.197 27.583 58.983 1.00 5.63 180 ASN A C 1
ATOM 1435 O O . ASN A 1 180 ? -16.386 28.756 59.337 1.00 6.60 180 ASN A O 1
ATOM 1440 N N . ALA A 1 181 ? -17.163 26.664 58.981 1.00 6.53 181 ALA A N 1
ATOM 1441 C CA . ALA A 1 181 ? -18.519 27.001 59.434 1.00 7.11 181 ALA A CA 1
ATOM 1442 C C . ALA A 1 181 ? -18.541 27.438 60.898 1.00 7.20 181 ALA A C 1
ATOM 1443 O O . ALA A 1 181 ? -19.403 28.225 61.316 1.00 7.64 181 ALA A O 1
ATOM 1445 N N . ASN A 1 182 ? -17.605 26.907 61.668 1.00 7.21 182 ASN A N 1
ATOM 1446 C CA . ASN A 1 182 ? -17.485 27.188 63.090 1.00 7.62 182 ASN A CA 1
ATOM 1447 C C . ASN A 1 182 ? -16.623 28.420 63.392 1.00 7.67 182 ASN A C 1
ATOM 1448 O O . ASN A 1 182 ? -16.397 28.729 64.563 1.00 8.59 182 ASN A O 1
ATOM 1453 N N . GLY A 1 183 ? -16.124 29.113 62.362 1.00 7.09 183 GLY A N 1
ATOM 1454 C CA . GLY A 1 183 ? -15.247 30.262 62.585 1.00 6.99 183 GLY A CA 1
ATOM 1455 C C . GLY A 1 183 ? -13.809 29.906 62.920 1.00 6.42 183 GLY A C 1
ATOM 1456 O O . GLY A 1 183 ? -13.077 30.739 63.462 1.00 6.73 183 GLY A O 1
ATOM 1457 N N . GLY A 1 184 ? -13.408 28.681 62.617 1.00 6.15 184 GLY A N 1
ATOM 1458 C CA . GLY A 1 184 ? -12.018 28.271 62.764 1.00 6.28 184 GLY A CA 1
ATOM 1459 C C . GLY A 1 184 ? -11.678 27.963 64.202 1.00 5.56 184 GLY A C 1
ATOM 1460 O O . GLY A 1 184 ? -12.442 27.284 64.905 1.00 6.09 184 GLY A O 1
ATOM 1461 N N . GLY A 1 185 ? -10.532 28.457 64.668 1.00 5.79 185 GLY A N 1
ATOM 1462 C CA . GLY A 1 185 ? -10.061 28.153 66.010 1.00 6.09 185 GLY A CA 1
ATOM 1463 C C . GLY A 1 185 ? -8.574 28.366 66.115 1.00 5.46 185 GLY A C 1
ATOM 1464 O O . GLY A 1 185 ? -7.970 29.057 65.292 1.00 5.71 185 GLY A O 1
ATOM 1465 N N . TRP A 1 186 ? -7.997 27.777 67.155 1.00 5.03 186 TRP A N 1
ATOM 1466 C CA . TRP A 1 186 ? -6.588 27.965 67.472 1.00 5.27 186 TRP A CA 1
ATOM 1467 C C . TRP A 1 186 ? -5.870 26.637 67.396 1.00 5.19 186 TRP A C 1
ATOM 1468 O O . TRP A 1 186 ? -6.349 25.604 67.902 1.00 5.87 186 TRP A O 1
ATOM 1479 N N . TYR A 1 187 ? -4.714 26.651 66.747 1.00 4.67 187 TYR A N 1
ATOM 1480 C CA . TYR A 1 187 ? -3.764 25.533 66.788 1.00 4.91 187 TYR A CA 1
ATOM 1481 C C . TYR A 1 187 ? -2.523 26.011 67.501 1.00 4.58 187 TYR A C 1
ATOM 1482 O O . TYR A 1 187 ? -1.982 27.076 67.167 1.00 5.73 187 TYR A O 1
ATOM 1491 N N . ALA A 1 188 ? -2.037 25.222 68.457 1.00 4.74 188 ALA A N 1
ATOM 1492 C CA . ALA A 1 188 ? -0.792 25.542 69.163 1.00 4.92 188 ALA A CA 1
ATOM 1493 C C . ALA A 1 188 ? 0.104 24.318 69.117 1.00 4.85 188 ALA A C 1
ATOM 1494 O O . ALA A 1 188 ? -0.361 23.184 69.259 1.00 5.68 188 ALA A O 1
ATOM 1496 N N . MET A 1 189 ? 1.398 24.545 68.930 1.00 4.72 189 MET A N 1
ATOM 1497 C CA . MET A 1 189 ? 2.367 23.453 68.876 1.00 4.73 189 MET A CA 1
ATOM 1498 C C . MET A 1 189 ? 3.512 23.812 69.800 1.00 4.86 189 MET A C 1
ATOM 1499 O O . MET A 1 189 ? 4.090 24.895 69.658 1.00 5.43 189 MET A O 1
ATOM 1504 N N . GLU A 1 190 ? 3.804 22.929 70.759 1.00 4.82 190 GLU A N 1
ATOM 1505 C CA . GLU A 1 190 ? 4.971 23.043 71.621 1.00 5.35 190 GLU A CA 1
ATOM 1506 C C . GLU A 1 190 ? 5.985 21.985 71.229 1.00 5.00 190 GLU A C 1
ATOM 1507 O O . GLU A 1 190 ? 5.669 20.794 71.182 1.00 5.70 190 GLU A O 1
ATOM 1513 N N . ARG A 1 191 ? 7.213 22.431 70.964 1.00 4.77 191 ARG A N 1
ATOM 1514 C CA . ARG A 1 191 ? 8.318 21.528 70.664 1.00 5.47 191 ARG A CA 1
ATOM 1515 C C . ARG A 1 191 ? 9.413 21.751 71.701 1.00 5.61 191 ARG A C 1
ATOM 1516 O O . ARG A 1 191 ? 9.890 22.867 71.908 1.00 5.89 191 ARG A O 1
ATOM 1524 N N . THR A 1 192 ? 9.818 20.660 72.337 1.00 6.79 192 THR A N 1
ATOM 1525 C CA . THR A 1 192 ? 10.963 20.637 73.228 1.00 8.24 192 THR A CA 1
ATOM 1526 C C . THR A 1 192 ? 11.886 19.501 72.801 1.00 8.74 192 THR A C 1
ATOM 1527 O O . THR A 1 192 ? 11.612 18.798 71.828 1.00 9.09 192 THR A O 1
ATOM 1531 N N . ASN A 1 193 ? 12.984 19.311 73.533 1.00 10.16 193 ASN A N 1
ATOM 1532 C CA . ASN A 1 193 ? 13.854 18.169 73.262 1.00 11.02 193 ASN A CA 1
ATOM 1533 C C . ASN A 1 193 ? 13.145 16.856 73.495 1.00 10.32 193 ASN A C 1
ATOM 1534 O O . ASN A 1 193 ? 13.546 15.828 72.927 1.00 11.46 193 ASN A O 1
ATOM 1539 N N . SER A 1 194 ? 12.149 16.880 74.378 1.00 10.25 194 SER A N 1
ATOM 1540 C CA . SER A 1 194 ? 11.498 15.683 74.870 1.00 10.43 194 SER A CA 1
ATOM 1541 C C . SER A 1 194 ? 10.209 15.285 74.174 1.00 9.35 194 SER A C 1
ATOM 1542 O O . SER A 1 194 ? 9.778 14.155 74.314 1.00 9.81 194 SER A O 1
ATOM 1545 N N . PHE A 1 195 ? 9.570 16.202 73.457 1.00 8.07 195 PHE A N 1
ATOM 1546 C CA . PHE A 1 195 ? 8.289 15.908 72.828 1.00 7.22 195 PHE A CA 1
ATOM 1547 C C . PHE A 1 195 ? 7.908 17.000 71.855 1.00 6.17 195 PHE A C 1
ATOM 1548 O O . PHE A 1 195 ? 8.451 18.114 71.878 1.00 6.48 195 PHE A O 1
ATOM 1556 N N . ILE A 1 196 ? 6.940 16.652 71.013 1.00 5.61 196 ILE A N 1
ATOM 1557 C CA . ILE A 1 196 ? 6.134 17.637 70.287 1.00 5.37 196 ILE A CA 1
ATOM 1558 C C . ILE A 1 196 ? 4.677 17.401 70.666 1.00 5.20 196 ILE A C 1
ATOM 1559 O O . ILE A 1 196 ? 4.230 16.257 70.728 1.00 5.46 196 ILE A O 1
ATOM 1564 N N . LYS A 1 197 ? 3.970 18.500 70.935 1.00 5.03 197 LYS A N 1
ATOM 1565 C CA . LYS A 1 197 ? 2.535 18.468 71.235 1.00 5.55 197 LYS A CA 1
ATOM 1566 C C . LYS A 1 197 ? 1.811 19.439 70.322 1.00 5.07 197 LYS A C 1
ATOM 1567 O O . LYS A 1 197 ? 2.323 20.529 70.035 1.00 5.20 197 LYS A O 1
ATOM 1573 N N . VAL A 1 198 ? 0.610 19.063 69.891 1.00 4.92 198 VAL A N 1
ATOM 1574 C CA . VAL A 1 198 ? -0.282 19.984 69.198 1.00 5.07 198 VAL A CA 1
ATOM 1575 C C . VAL A 1 198 ? -1.612 19.997 69.945 1.00 4.96 198 VAL A C 1
ATOM 1576 O O . VAL A 1 198 ? -2.138 18.931 70.299 1.00 5.60 198 VAL A O 1
ATOM 1580 N N . TRP A 1 199 ? -2.145 21.202 70.145 1.00 4.78 199 TRP A N 1
ATOM 1581 C CA . TRP A 1 199 ? -3.502 21.362 70.669 1.00 5.20 199 TRP A CA 1
ATOM 1582 C C . TRP A 1 199 ? -4.354 22.049 69.610 1.00 5.26 199 TRP A C 1
ATOM 1583 O O . TRP A 1 199 ? -3.912 23.035 68.995 1.00 5.58 199 TRP A O 1
ATOM 1594 N N . PHE A 1 200 ? -5.587 21.570 69.445 1.00 4.98 200 PHE A N 1
ATOM 1595 C CA . PHE A 1 200 ? -6.597 22.293 68.710 1.00 5.13 200 PHE A CA 1
ATOM 1596 C C . PHE A 1 200 ? -7.727 22.709 69.639 1.00 5.10 200 PHE A C 1
ATOM 1597 O O . PHE A 1 200 ? -8.249 21.871 70.363 1.00 5.83 200 PHE A O 1
ATOM 1605 N N . PHE A 1 201 ? -8.126 23.981 69.577 1.00 5.07 201 PHE A N 1
ATOM 1606 C CA . PHE A 1 201 ? -9.322 24.486 70.262 1.00 5.97 201 PHE A CA 1
ATOM 1607 C C . PHE A 1 201 ? -10.230 25.168 69.258 1.00 6.21 201 PHE A C 1
ATOM 1608 O O . PHE A 1 201 ? -9.818 26.116 68.609 1.00 6.01 201 PHE A O 1
ATOM 1616 N N A PRO A 1 202 ? -11.472 24.673 69.117 0.50 6.40 202 PRO A N 1
ATOM 1617 N N B PRO A 1 202 ? -11.490 24.705 69.132 0.50 6.28 202 PRO A N 1
ATOM 1618 C CA A PRO A 1 202 ? -12.506 25.329 68.310 0.50 6.95 202 PRO A CA 1
ATOM 1619 C CA B PRO A 1 202 ? -12.358 25.381 68.174 0.50 6.74 202 PRO A CA 1
ATOM 1620 C C A PRO A 1 202 ? -12.733 26.790 68.698 0.50 6.91 202 PRO A C 1
ATOM 1621 C C B PRO A 1 202 ? -12.730 26.768 68.667 0.50 6.79 202 PRO A C 1
ATOM 1622 O O A PRO A 1 202 ? -12.568 27.162 69.871 0.50 7.19 202 PRO A O 1
ATOM 1623 O O B PRO A 1 202 ? -12.679 27.054 69.873 0.50 7.06 202 PRO A O 1
ATOM 1630 N N . ARG A 1 203 ? -13.137 27.604 67.725 1.00 7.24 203 ARG A N 1
ATOM 1631 C CA . ARG A 1 203 ? -13.418 29.012 67.981 1.00 7.99 203 ARG A CA 1
ATOM 1632 C C . ARG A 1 203 ? -14.378 29.235 69.146 1.00 8.98 203 ARG A C 1
ATOM 1633 O O . ARG A 1 203 ? -14.225 30.201 69.913 1.00 9.82 203 ARG A O 1
ATOM 1641 N N . ASN A 1 204 ? -15.373 28.351 69.250 1.00 9.61 204 ASN A N 1
ATOM 1642 C CA . ASN A 1 204 ? -16.415 28.489 70.260 1.00 11.07 204 ASN A CA 1
ATOM 1643 C C . ASN A 1 204 ? -16.144 27.685 71.519 1.00 10.50 204 ASN A C 1
ATOM 1644 O O . ASN A 1 204 ? -17.018 27.572 72.390 1.00 12.44 204 ASN A O 1
ATOM 1649 N N . ALA A 1 205 ? -14.923 27.166 71.665 1.00 10.17 205 ALA A N 1
ATOM 1650 C CA . ALA A 1 205 ? -14.578 26.377 72.842 1.00 10.62 205 ALA A CA 1
ATOM 1651 C C . ALA A 1 205 ? -14.779 27.145 74.133 1.00 10.57 205 ALA A C 1
ATOM 1652 O O . ALA A 1 205 ? -14.301 28.274 74.263 1.00 11.50 205 ALA A O 1
ATOM 1654 N N . GLY A 1 206 ? -15.441 26.525 75.102 1.00 10.87 206 GLY A N 1
ATOM 1655 C CA . GLY A 1 206 ? -15.590 27.143 76.420 1.00 11.18 206 GLY A CA 1
ATOM 1656 C C . GLY A 1 206 ? -14.326 27.039 77.2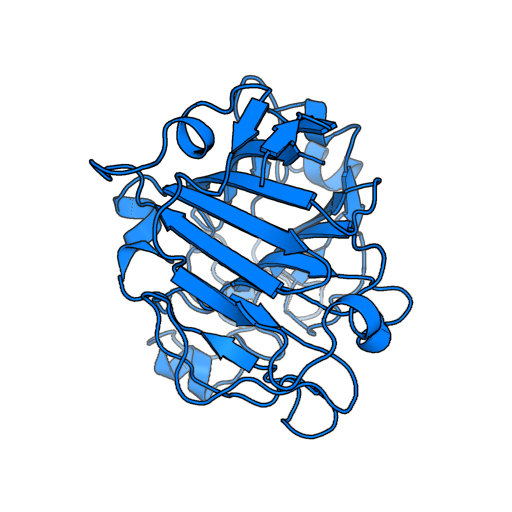52 1.00 11.33 206 GLY A C 1
ATOM 1657 O O . GLY A 1 206 ? -14.141 27.803 78.209 1.00 13.12 206 GLY A O 1
ATOM 1658 N N . ASN A 1 207 ? -13.440 26.121 76.854 1.00 11.33 207 ASN A N 1
ATOM 1659 C CA . ASN A 1 207 ? -12.267 25.722 77.620 1.00 11.82 207 ASN A CA 1
ATOM 1660 C C . ASN A 1 207 ? -10.925 26.061 76.974 1.00 11.49 207 ASN A C 1
ATOM 1661 O O . ASN A 1 207 ? -9.901 25.496 77.358 1.00 12.32 207 ASN A O 1
ATOM 1666 N N . VAL A 1 208 ? -10.904 26.981 76.015 1.00 10.11 208 VAL A N 1
ATOM 1667 C CA . VAL A 1 208 ? -9.637 27.386 75.402 1.00 9.69 208 VAL A CA 1
ATOM 1668 C C . VAL A 1 208 ? -8.765 28.147 76.422 1.00 8.67 208 VAL A C 1
ATOM 1669 O O . VAL A 1 208 ? -9.220 29.122 77.027 1.00 8.49 208 VAL A O 1
ATOM 1673 N N . PRO A 1 209 ? -7.517 27.699 76.635 1.00 8.74 209 PRO A N 1
ATOM 1674 C CA 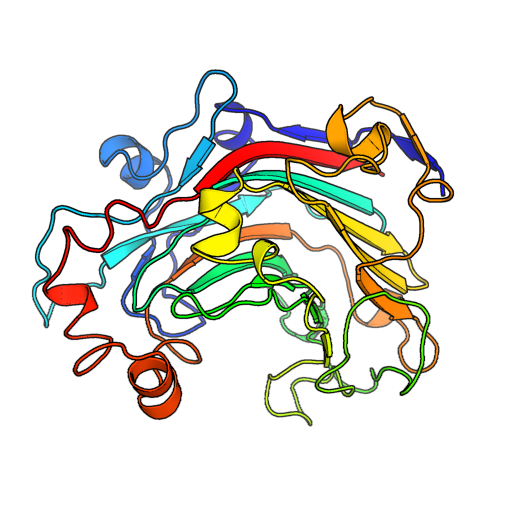. PRO A 1 209 ? -6.627 28.450 77.519 1.00 8.62 209 PRO A CA 1
ATOM 1675 C C . PRO A 1 209 ? -6.495 29.909 77.100 1.00 7.95 209 PRO A C 1
ATOM 1676 O O . PRO A 1 209 ? -6.278 30.203 75.926 1.00 7.86 209 PRO A O 1
ATOM 1680 N N . ASN A 1 210 ? -6.574 30.819 78.067 1.00 8.07 210 ASN A N 1
ATOM 1681 C CA . ASN A 1 210 ? -6.393 32.233 77.761 1.00 7.81 210 ASN A CA 1
ATOM 1682 C C . ASN A 1 210 ? -5.051 32.501 77.062 1.00 7.51 210 ASN A C 1
ATOM 1683 O O . ASN A 1 210 ? -4.958 33.342 76.171 1.00 7.99 210 ASN A O 1
ATOM 1688 N N . ASP A 1 211 ? -4.009 31.777 77.477 1.00 7.54 211 ASP A N 1
ATOM 1689 C CA . ASP A 1 211 ? -2.689 31.917 76.852 1.00 7.52 211 ASP A CA 1
ATOM 1690 C C . ASP A 1 211 ? -2.764 31.779 75.332 1.00 7.24 211 ASP A C 1
ATOM 1691 O O . ASP A 1 211 ? -2.092 32.499 74.597 1.00 8.25 211 ASP A O 1
ATOM 1696 N N . ILE A 1 212 ? -3.548 30.809 74.884 1.00 6.87 212 ILE A N 1
ATOM 1697 C CA . ILE A 1 212 ? -3.720 30.549 73.459 1.00 7.30 212 ILE A CA 1
ATOM 1698 C C . ILE A 1 212 ? -4.649 31.579 72.826 1.00 7.53 212 ILE A C 1
ATOM 1699 O O . ILE A 1 212 ? -4.324 32.144 71.782 1.00 8.68 212 ILE A O 1
ATOM 1704 N N . ALA A 1 213 ? -5.798 31.822 73.453 1.00 8.01 213 ALA A N 1
ATOM 1705 C CA . ALA A 1 213 ? -6.841 32.631 72.832 1.00 8.70 213 ALA A CA 1
ATOM 1706 C C . ALA A 1 213 ? -6.478 34.115 72.736 1.00 8.79 213 ALA A C 1
ATOM 1707 O O . ALA A 1 213 ? -6.802 34.757 71.743 1.00 9.51 213 ALA A O 1
ATOM 1709 N N . SER A 1 214 ? -5.803 34.647 73.752 1.00 8.94 214 SER A N 1
ATOM 1710 C CA . SER A 1 214 ? -5.529 36.090 73.811 1.00 9.81 214 SER A CA 1
ATOM 1711 C C . SER A 1 214 ? -4.104 36.504 73.498 1.00 10.62 214 SER A C 1
ATOM 1712 O O . SER A 1 214 ? -3.824 37.694 73.347 1.00 11.88 214 SER A O 1
ATOM 1715 N N . GLY A 1 215 ? -3.197 35.542 73.466 1.00 10.34 215 GLY A N 1
ATOM 1716 C CA . GLY A 1 215 ? -1.823 35.838 73.094 1.00 10.37 215 GLY A CA 1
ATOM 1717 C C . GLY A 1 215 ? -1.052 36.807 73.975 1.00 10.53 215 GLY A C 1
ATOM 1718 O O . GLY A 1 215 ? -0.406 37.708 73.457 1.00 12.04 215 GLY A O 1
ATOM 1719 N N . PRO A 1 216 ? -1.085 36.619 75.309 1.00 9.63 216 PRO A N 1
ATOM 1720 C CA . PRO A 1 216 ? -0.250 37.448 76.175 1.00 9.54 216 PRO A CA 1
ATOM 1721 C C . PRO A 1 216 ? 1.213 37.128 75.894 1.00 9.35 216 PRO A C 1
ATOM 1722 O O . PRO A 1 216 ? 1.538 36.086 75.304 1.00 9.90 216 PRO A O 1
ATOM 1726 N N . ALA A 1 217 ? 2.105 37.987 76.362 1.00 10.06 217 ALA A N 1
ATOM 1727 C CA . ALA A 1 217 ? 3.514 37.791 76.073 1.00 9.97 217 ALA A CA 1
ATOM 1728 C C . ALA A 1 217 ? 4.163 36.677 76.903 1.00 9.84 217 ALA A C 1
ATOM 1729 O O . ALA A 1 217 ? 5.232 36.212 76.540 1.00 10.85 217 ALA A O 1
ATOM 1731 N N . THR A 1 218 ? 3.535 36.268 78.011 1.00 10.04 218 THR A N 1
ATOM 1732 C CA . THR A 1 218 ? 4.016 35.148 78.830 1.00 10.02 218 THR A CA 1
ATOM 1733 C C . THR A 1 218 ? 2.975 34.031 78.809 1.00 9.46 218 THR A C 1
ATOM 1734 O O . THR A 1 218 ? 1.780 34.302 79.002 1.00 10.08 218 THR A O 1
ATOM 1738 N N . ILE A 1 219 ? 3.422 32.794 78.585 1.00 9.03 219 ILE A N 1
ATOM 1739 C CA . ILE A 1 219 ? 2.527 31.643 78.565 1.00 8.40 219 ILE A CA 1
ATOM 1740 C C . ILE A 1 219 ? 3.116 30.525 79.394 1.00 8.36 219 ILE A C 1
ATOM 1741 O O . ILE A 1 219 ? 4.322 30.507 79.657 1.00 8.87 219 ILE A O 1
ATOM 1746 N N . ASN A 1 220 ? 2.256 29.601 79.818 1.00 8.50 220 ASN A N 1
ATOM 1747 C CA . ASN A 1 220 ? 2.707 28.424 80.540 1.00 9.22 220 ASN A CA 1
ATOM 1748 C C . ASN A 1 220 ? 1.890 27.222 80.072 1.00 9.05 220 ASN A C 1
ATOM 1749 O O . ASN A 1 220 ? 0.697 27.109 80.374 1.00 9.31 220 ASN A O 1
ATOM 1754 N N . THR A 1 221 ? 2.531 26.329 79.320 1.00 8.93 221 THR A N 1
ATOM 1755 C CA . THR A 1 221 ? 1.811 25.230 78.690 1.00 9.44 221 THR A CA 1
ATOM 1756 C C . THR A 1 221 ? 1.361 24.169 79.689 1.00 10.43 221 THR A C 1
ATOM 1757 O O . THR A 1 221 ? 0.548 23.321 79.334 1.00 10.43 221 THR A O 1
ATOM 1761 N N . ASP A 1 222 ? 1.892 24.214 80.914 1.00 11.31 222 ASP A N 1
ATOM 1762 C CA . ASP A 1 222 ? 1.447 23.325 82.004 1.00 12.89 222 ASP A CA 1
ATOM 1763 C C . ASP A 1 222 ? -0.049 23.439 82.238 1.00 12.29 222 ASP A C 1
ATOM 1764 O O . ASP A 1 222 ? -0.665 22.518 82.793 1.00 13.23 222 ASP A O 1
ATOM 1769 N N . ASN A 1 223 ? -0.607 24.583 81.848 1.00 11.73 223 ASN A N 1
ATOM 1770 C CA . ASN A 1 223 ? -1.988 24.948 82.100 1.00 11.76 223 ASN A CA 1
ATOM 1771 C C . ASN A 1 223 ? -2.946 24.658 80.953 1.00 10.85 223 ASN A C 1
ATOM 1772 O O . ASN A 1 223 ? -4.116 25.033 81.014 1.00 12.28 223 ASN A O 1
ATOM 1777 N N . TRP A 1 224 ? -2.463 23.971 79.918 1.00 9.04 224 TRP A N 1
ATOM 1778 C CA . TRP A 1 224 ? -3.215 23.868 78.674 1.00 8.61 224 TRP A CA 1
ATOM 1779 C C . TRP A 1 224 ? -4.049 22.604 78.513 1.00 8.85 224 TRP A C 1
ATOM 1780 O O . TRP A 1 224 ? -4.741 22.438 77.506 1.00 9.71 224 TRP A O 1
ATOM 1791 N N . GLY A 1 225 ? -4.005 21.719 79.498 1.00 9.41 225 GLY A N 1
ATOM 1792 C CA . GLY A 1 225 ? -4.716 20.449 79.393 1.00 8.83 225 GLY A CA 1
ATOM 1793 C C . GLY A 1 225 ? -4.031 19.478 78.438 1.00 7.90 225 GLY A C 1
ATOM 1794 O O . GLY A 1 225 ? -2.949 19.725 77.900 1.00 8.12 225 GLY A O 1
ATOM 1795 N N . THR A 1 226 ? -4.692 18.360 78.205 1.00 7.55 226 THR A N 1
ATOM 1796 C CA . THR A 1 226 ? -4.147 17.300 77.385 1.00 7.79 226 THR A CA 1
ATOM 1797 C C . THR A 1 226 ? -4.065 17.725 75.919 1.00 7.16 226 THR A C 1
ATOM 1798 O O . THR A 1 226 ? -5.024 18.272 75.377 1.00 7.09 226 THR A O 1
ATOM 1802 N N . PRO A 1 227 ? -2.922 17.456 75.263 1.00 7.06 227 PRO A N 1
ATOM 1803 C CA . PRO A 1 227 ? -2.802 17.814 73.852 1.00 6.83 227 PRO A CA 1
ATOM 1804 C C . PRO A 1 227 ? -3.688 16.964 72.944 1.00 6.42 227 PRO A C 1
ATOM 1805 O O . PRO A 1 227 ? -4.088 15.845 73.286 1.00 6.55 227 PRO A O 1
ATOM 1809 N N . THR A 1 228 ? -3.987 17.502 71.775 1.00 5.99 228 THR A N 1
ATOM 1810 C CA . THR A 1 228 ? -4.692 16.766 70.744 1.00 6.13 228 THR A CA 1
ATOM 1811 C C . THR A 1 228 ? -3.800 15.674 70.138 1.00 6.11 228 THR A C 1
ATOM 1812 O O . THR A 1 228 ? -4.238 14.537 69.934 1.00 6.42 228 THR A O 1
ATOM 1816 N N . ALA A 1 229 ? -2.548 16.046 69.838 1.00 5.94 229 ALA A N 1
ATOM 1817 C CA . ALA A 1 229 ? -1.539 15.092 69.375 1.00 5.61 229 ALA A CA 1
ATOM 1818 C C . ALA A 1 229 ? -0.329 15.206 70.282 1.00 5.67 229 ALA A C 1
ATOM 1819 O O . ALA A 1 229 ? 0.097 16.300 70.634 1.00 6.17 229 ALA A O 1
ATOM 1821 N N . PHE A 1 230 ? 0.228 14.056 70.649 1.00 5.37 230 PHE A N 1
ATOM 1822 C CA . PHE A 1 230 ? 1.416 13.961 71.506 1.00 6.07 230 PHE A CA 1
ATOM 1823 C C . PHE A 1 230 ? 2.395 13.027 70.833 1.00 5.43 230 PHE A C 1
ATOM 1824 O O . PHE A 1 230 ? 2.059 11.895 70.452 1.00 6.16 230 PHE A O 1
ATOM 1832 N N . PHE A 1 231 ? 3.615 13.525 70.696 1.00 5.16 231 PHE A N 1
ATOM 1833 C CA . PHE A 1 231 ? 4.741 12.790 70.125 1.00 5.32 231 PHE A CA 1
ATOM 1834 C C . PHE A 1 231 ? 5.841 12.778 71.178 1.00 5.69 231 PHE A C 1
ATOM 1835 O O . PHE A 1 231 ? 6.709 13.648 71.202 1.00 6.01 231 PHE A O 1
ATOM 1843 N N . PRO A 1 232 ? 5.787 11.807 72.108 1.00 6.22 232 PRO A N 1
ATOM 1844 C CA . PRO A 1 232 ? 6.792 11.741 73.173 1.00 6.76 232 PRO A CA 1
ATOM 1845 C C . PRO A 1 232 ? 8.108 11.175 72.631 1.00 6.78 232 PRO A C 1
ATOM 1846 O O . PRO A 1 232 ? 8.190 10.717 71.483 1.00 6.93 232 PRO A O 1
ATOM 1850 N N . ASN A 1 233 ? 9.134 11.181 73.477 1.00 6.72 233 ASN A N 1
ATOM 1851 C CA . ASN A 1 233 ? 10.433 10.660 73.079 1.00 7.25 233 ASN A CA 1
ATOM 1852 C C . ASN A 1 233 ? 10.686 9.207 73.453 1.00 7.90 233 ASN A C 1
ATOM 1853 O O . ASN A 1 233 ? 11.809 8.713 73.314 1.00 8.97 233 ASN A O 1
ATOM 1858 N N . THR A 1 234 ? 9.637 8.506 73.869 1.00 7.91 234 THR A N 1
ATOM 1859 C CA . THR A 1 234 ? 9.760 7.112 74.291 1.00 8.53 234 THR A CA 1
ATOM 1860 C C . THR A 1 234 ? 10.585 6.265 73.325 1.00 7.96 234 THR A C 1
ATOM 1861 O O . THR A 1 234 ? 11.434 5.465 73.746 1.00 8.65 234 THR A O 1
ATOM 1865 N N . ASN A 1 235 ? 10.275 6.415 72.034 1.00 8.30 235 ASN A N 1
ATOM 1866 C CA . ASN A 1 235 ? 10.907 5.652 70.966 1.00 9.11 235 ASN A CA 1
ATOM 1867 C C . ASN A 1 235 ? 11.467 6.559 69.864 1.00 8.94 235 ASN A C 1
ATOM 1868 O O . ASN A 1 235 ? 11.617 6.147 68.708 1.00 8.90 235 ASN A O 1
ATOM 1873 N N . CYS A 1 236 ? 11.782 7.794 70.231 1.00 8.92 236 CYS A N 1
ATOM 1874 C CA . CYS A 1 236 ? 12.313 8.758 69.274 1.00 9.38 236 CYS A CA 1
ATOM 1875 C C . CYS A 1 236 ? 13.035 9.860 70.004 1.00 9.75 236 CYS A C 1
ATOM 1876 O O . CYS A 1 236 ? 12.422 10.569 70.799 1.00 11.03 236 CYS A O 1
ATOM 1879 N N . ASP A 1 237 ? 14.314 10.045 69.700 1.00 8.70 237 ASP A N 1
ATOM 1880 C CA . ASP A 1 237 ? 15.050 11.179 70.226 1.00 9.05 237 ASP A CA 1
ATOM 1881 C C . ASP A 1 237 ? 14.612 12.414 69.435 1.00 8.65 237 ASP A C 1
ATOM 1882 O O . ASP A 1 237 ? 15.078 12.665 68.322 1.00 8.48 237 ASP A O 1
ATOM 1887 N N . ILE A 1 238 ? 13.680 13.165 70.003 1.00 9.92 238 ILE A N 1
ATOM 1888 C CA . ILE A 1 238 ? 13.044 14.230 69.260 1.00 10.72 238 ILE A CA 1
ATOM 1889 C C . ILE A 1 238 ? 14.099 15.254 68.842 1.00 11.12 238 ILE A C 1
ATOM 1890 O O . ILE A 1 238 ? 14.188 15.651 67.668 1.00 11.41 238 ILE A O 1
ATOM 1895 N N . GLY A 1 239 ? 14.922 15.665 69.798 1.00 11.99 239 GLY A N 1
ATOM 1896 C CA . GLY A 1 239 ? 15.947 16.667 69.547 1.00 13.17 239 GLY A CA 1
ATOM 1897 C C . GLY A 1 239 ? 16.948 16.293 68.466 1.00 12.59 239 GLY A C 1
ATOM 1898 O O . GLY A 1 239 ? 17.418 17.182 67.741 1.00 14.16 239 GLY A O 1
ATOM 1899 N N . SER A 1 240 ? 17.256 14.997 68.322 1.00 11.69 240 SER A N 1
ATOM 1900 C CA . SER A 1 240 ? 18.205 14.539 67.298 1.00 11.61 240 SER A CA 1
ATOM 1901 C C . SER A 1 240 ? 17.565 14.355 65.918 1.00 11.28 240 SER A C 1
ATOM 1902 O O . SER A 1 240 ? 18.268 14.125 64.929 1.00 12.97 240 SER A O 1
ATOM 1905 N N . HIS A 1 241 ? 16.240 14.431 65.846 1.00 9.56 241 HIS A N 1
ATOM 1906 C CA . HIS A 1 241 ? 15.533 14.277 64.570 1.00 9.07 241 HIS A CA 1
ATOM 1907 C C . HIS A 1 241 ? 14.996 15.577 64.022 1.00 8.87 241 HIS A C 1
ATOM 1908 O O . HIS A 1 241 ? 14.487 15.608 62.900 1.00 9.48 241 HIS A O 1
ATOM 1915 N N . PHE A 1 242 ? 15.118 16.650 64.804 1.00 8.11 242 PHE A N 1
ATOM 1916 C CA . PHE A 1 242 ? 14.654 17.963 64.389 1.00 8.46 242 PHE A CA 1
ATOM 1917 C C . PHE A 1 242 ? 15.758 18.970 64.548 1.00 9.00 242 PHE A C 1
ATOM 1918 O O . PHE A 1 242 ? 16.454 18.980 65.577 1.00 10.81 242 PHE A O 1
ATOM 1926 N N A ASP A 1 243 ? 15.956 19.851 63.600 0.50 8.14 243 ASP A N 1
ATOM 1927 N N B ASP A 1 243 ? 15.865 19.768 63.466 0.50 9.59 243 ASP A N 1
ATOM 1928 C CA A ASP A 1 243 ? 16.894 20.919 63.862 0.50 6.38 243 ASP A CA 1
ATOM 1929 C CA B ASP A 1 243 ? 16.741 20.931 63.204 0.50 9.19 243 ASP A CA 1
ATOM 1930 C C A ASP A 1 243 ? 16.108 22.235 63.711 0.50 6.29 243 ASP A C 1
ATOM 1931 C C B ASP A 1 243 ? 16.116 22.227 63.710 0.50 7.82 243 ASP A C 1
ATOM 1932 O O A ASP A 1 243 ? 14.884 22.247 63.929 0.50 5.92 243 ASP A O 1
ATOM 1933 O O B ASP A 1 243 ? 15.053 22.238 64.349 0.50 7.45 243 ASP A O 1
ATOM 1942 N N . ALA A 1 244 ? 16.760 23.338 63.378 1.00 6.29 244 ALA A N 1
ATOM 1943 C CA . ALA A 1 244 ? 16.076 24.618 63.334 1.00 6.84 244 ALA A CA 1
ATOM 1944 C C . ALA A 1 244 ? 15.137 24.640 62.127 1.00 6.78 244 ALA A C 1
ATOM 1945 O O . ALA A 1 244 ? 15.578 24.445 60.992 1.00 8.13 244 ALA A O 1
ATOM 1947 N N . ASN A 1 245 ? 13.844 24.838 62.379 1.00 5.73 245 ASN A N 1
ATOM 1948 C CA . ASN A 1 245 ? 12.821 24.746 61.338 1.00 5.34 245 ASN A CA 1
ATOM 1949 C C . ASN A 1 245 ? 12.173 26.107 61.094 1.00 5.13 245 ASN A C 1
ATOM 1950 O O . ASN A 1 245 ? 11.971 26.885 62.024 1.00 5.81 245 ASN A O 1
ATOM 1955 N N . ASN A 1 246 ? 11.800 26.346 59.843 1.00 5.28 246 ASN A N 1
ATOM 1956 C CA . ASN A 1 246 ? 10.932 27.469 59.479 1.00 5.00 246 ASN A CA 1
ATOM 1957 C C . ASN A 1 246 ? 9.472 27.058 59.638 1.00 4.89 246 ASN A C 1
ATOM 1958 O O . ASN A 1 246 ? 9.136 25.870 59.542 1.00 5.40 246 ASN A O 1
ATOM 1963 N N . ILE A 1 247 ? 8.630 28.072 59.827 1.00 5.09 247 ILE A N 1
ATOM 1964 C CA . ILE A 1 247 ? 7.178 27.897 59.758 1.00 5.04 247 ILE A CA 1
ATOM 1965 C C . ILE A 1 247 ? 6.723 28.163 58.321 1.00 4.50 247 ILE A C 1
ATOM 1966 O O . ILE A 1 247 ? 7.140 29.162 57.703 1.00 5.26 247 ILE A O 1
ATOM 1971 N N . ILE A 1 248 ? 5.916 27.250 57.785 1.00 4.28 248 ILE A N 1
ATOM 1972 C CA . ILE A 1 248 ? 5.394 27.342 56.419 1.00 4.93 248 ILE A CA 1
ATOM 1973 C C . ILE A 1 248 ? 3.874 27.274 56.457 1.00 4.66 248 ILE A C 1
ATOM 1974 O O . ILE A 1 248 ? 3.296 26.453 57.179 1.00 4.63 248 ILE A O 1
ATOM 1979 N N . ILE A 1 249 ? 3.230 28.145 55.684 1.00 4.37 249 ILE A N 1
ATOM 1980 C CA . ILE A 1 249 ? 1.783 28.108 55.495 1.00 4.92 249 ILE A CA 1
ATOM 1981 C C . ILE A 1 249 ? 1.529 28.159 53.996 1.00 4.88 249 ILE A C 1
ATOM 1982 O O . ILE A 1 249 ? 2.037 29.051 53.315 1.00 5.05 249 ILE A O 1
ATOM 1987 N N . ASN A 1 250 ? 0.784 27.188 53.467 1.00 4.52 250 ASN A N 1
ATOM 1988 C CA . ASN A 1 250 ? 0.648 27.070 52.013 1.00 4.50 250 ASN A CA 1
ATOM 1989 C C . ASN A 1 250 ? -0.689 26.512 51.600 1.00 4.18 250 ASN A C 1
ATOM 1990 O O . ASN A 1 250 ? -1.452 25.999 52.421 1.00 4.31 250 ASN A O 1
ATOM 1995 N N . LEU A 1 251 ? -0.931 26.588 50.298 1.00 4.50 251 LEU A N 1
ATOM 1996 C CA . LEU A 1 251 ? -2.063 25.910 49.690 1.00 4.61 251 LEU A CA 1
ATOM 1997 C C . LEU A 1 251 ? -1.609 25.367 48.341 1.00 4.47 251 LEU A C 1
ATOM 1998 O O . LEU A 1 251 ? -1.270 26.135 47.439 1.00 5.21 251 LEU A O 1
ATOM 2003 N N . THR A 1 252 ? -1.576 24.042 48.219 1.00 4.66 252 THR A N 1
ATOM 2004 C CA . THR A 1 252 ? -1.388 23.411 46.920 1.00 5.51 252 THR A CA 1
ATOM 2005 C C . THR A 1 252 ? -2.696 22.741 46.478 1.00 5.19 252 THR A C 1
ATOM 2006 O O . THR A 1 252 ? -3.698 22.769 47.211 1.00 5.31 252 THR A O 1
ATOM 2010 N N A PHE A 1 253 ? -2.696 22.176 45.270 0.50 5.81 253 PHE A N 1
ATOM 2011 N N B PHE A 1 253 ? -2.655 22.158 45.280 0.50 5.95 253 PHE A N 1
ATOM 2012 C CA A PHE A 1 253 ? -3.875 21.494 44.717 0.50 5.91 253 PHE A CA 1
ATOM 2013 C CA B PHE A 1 253 ? -3.797 21.486 44.674 0.50 6.26 253 PHE A CA 1
ATOM 2014 C C A PHE A 1 253 ? -3.431 20.189 44.092 0.50 6.00 253 PHE A C 1
ATOM 2015 C C B PHE A 1 253 ? -3.355 20.139 44.161 0.50 6.34 253 PHE A C 1
ATOM 2016 O O A PHE A 1 253 ? -2.382 20.143 43.449 0.50 6.00 253 PHE A O 1
ATOM 2017 O O B PHE A 1 253 ? -2.233 20.014 43.660 0.50 6.49 253 PHE A O 1
ATOM 2032 N N . CYS A 1 254 ? -4.227 19.132 44.260 1.00 6.57 254 CYS A N 1
ATOM 2033 C CA . CYS A 1 254 ? -3.934 17.820 43.668 1.00 7.15 254 CYS A CA 1
ATOM 2034 C C . CYS A 1 254 ? -2.589 17.304 44.198 1.00 7.81 254 CYS A C 1
ATOM 2035 O O . CYS A 1 254 ? -2.367 17.337 45.401 1.00 8.02 254 CYS A O 1
ATOM 2038 N N . GLY A 1 255 ? -1.704 16.829 43.326 1.00 8.34 255 GLY A N 1
ATOM 2039 C CA . GLY A 1 255 ? -0.391 16.382 43.784 1.00 9.36 255 GLY A CA 1
ATOM 2040 C C . GLY A 1 255 ? -0.396 15.051 44.487 1.00 9.17 255 GLY A C 1
ATOM 2041 O O . GLY A 1 255 ? -1.366 14.285 44.411 1.00 9.93 255 GLY A O 1
ATOM 2042 N N A ASP A 1 256 ? 0.670 14.785 45.221 0.50 9.53 256 ASP A N 1
ATOM 2043 N N B ASP A 1 256 ? 0.711 14.798 45.199 0.50 9.65 256 ASP A N 1
ATOM 2044 C CA A ASP A 1 256 ? 0.968 13.417 45.613 0.50 10.20 256 ASP A CA 1
ATOM 2045 C CA B ASP A 1 256 ? 1.053 13.479 45.765 0.50 10.41 256 ASP A CA 1
ATOM 2046 C C A ASP A 1 256 ? 0.025 12.809 46.664 0.50 10.43 256 ASP A C 1
ATOM 2047 C C B ASP A 1 256 ? -0.115 12.848 46.499 0.50 10.42 256 ASP A C 1
ATOM 2048 O O A ASP A 1 256 ? -0.007 11.588 46.830 0.50 10.90 256 ASP A O 1
ATOM 2049 O O B ASP A 1 256 ? -0.425 11.664 46.308 0.50 10.51 256 ASP A O 1
ATOM 2058 N N . TRP A 1 257 ? -0.743 13.651 47.354 1.00 10.34 257 TRP A N 1
ATOM 2059 C CA . TRP A 1 257 ? -1.798 13.174 48.241 1.00 10.12 257 TRP A CA 1
ATOM 2060 C C . TRP A 1 257 ? -3.160 13.496 47.630 1.00 9.48 257 TRP A C 1
ATOM 2061 O O . TRP A 1 257 ? -3.871 12.582 47.213 1.00 10.46 257 TRP A O 1
ATOM 2072 N N . ALA A 1 258 ? -3.508 14.779 47.534 1.00 8.33 258 ALA A N 1
ATOM 2073 C CA . ALA A 1 258 ? -4.869 15.192 47.150 1.00 8.15 258 ALA A CA 1
ATOM 2074 C C . ALA A 1 258 ? -5.283 14.751 45.753 1.00 8.67 258 ALA A C 1
ATOM 2075 O O . ALA A 1 258 ? -6.472 14.555 45.489 1.00 9.20 258 ALA A O 1
ATOM 2077 N N . GLY A 1 259 ? -4.301 14.609 44.862 1.00 8.77 259 GLY A N 1
ATOM 2078 C CA . GLY A 1 259 ? -4.591 14.325 43.456 1.00 9.84 259 GLY A CA 1
ATOM 2079 C C . GLY A 1 259 ? -4.763 12.867 43.088 1.00 11.00 259 GLY A C 1
ATOM 2080 O O . GLY A 1 259 ? -5.176 12.565 41.964 1.00 11.55 259 GLY A O 1
ATOM 2081 N N . GLN A 1 260 ? -4.448 11.958 44.007 1.00 11.42 260 GLN A N 1
ATOM 2082 C CA . GLN A 1 260 ? -4.649 10.529 43.727 1.00 13.14 260 GLN A CA 1
ATOM 2083 C C . GLN A 1 260 ? -6.124 10.278 43.448 1.00 13.29 260 GLN A C 1
ATOM 2084 O O . GLN A 1 260 ? -6.978 10.699 44.208 1.00 12.47 260 GLN A O 1
ATOM 2090 N N . ALA A 1 261 ? -6.424 9.570 42.365 1.00 13.83 261 ALA A N 1
ATOM 2091 C CA . ALA A 1 261 ? -7.815 9.368 41.977 1.00 15.01 261 ALA A CA 1
ATOM 2092 C C . ALA A 1 261 ? -8.661 8.729 43.079 1.00 15.50 261 ALA A C 1
ATOM 2093 O O . ALA A 1 261 ? -9.770 9.178 43.348 1.00 15.34 261 ALA A O 1
ATOM 2095 N N . SER A 1 262 ? -8.128 7.715 43.746 1.00 16.32 262 SER A N 1
ATOM 2096 C CA . SER A 1 262 ? -8.893 7.043 44.791 1.00 17.18 262 SER A CA 1
ATOM 2097 C C . SER A 1 262 ? -9.262 8.002 45.922 1.00 17.28 262 SER A C 1
ATOM 2098 O O . SER A 1 262 ? -10.352 7.918 46.490 1.00 18.12 262 SER A O 1
ATOM 2101 N N . ILE A 1 263 ? -8.350 8.924 46.221 1.00 16.79 263 ILE A N 1
ATOM 2102 C CA . ILE A 1 263 ? -8.517 9.891 47.298 1.00 16.80 263 ILE A CA 1
ATOM 2103 C C . ILE A 1 263 ? -9.459 11.024 46.859 1.00 15.24 263 ILE A C 1
ATOM 2104 O O . ILE A 1 263 ? -10.409 11.348 47.557 1.00 15.86 263 ILE A O 1
ATOM 2109 N N . PHE A 1 264 ? -9.205 11.589 45.682 1.00 13.33 264 PHE A N 1
ATOM 2110 C CA . PHE A 1 264 ? -10.004 12.686 45.143 1.00 11.99 264 PHE A CA 1
ATOM 2111 C C . PHE A 1 264 ? -11.437 12.233 44.864 1.00 12.00 264 PHE A C 1
ATOM 2112 O O . PHE A 1 264 ? -12.391 12.841 45.355 1.00 11.45 264 PHE A O 1
ATOM 2120 N N . ASN A 1 265 ? -11.598 11.162 44.088 1.00 12.94 265 ASN A N 1
ATOM 2121 C CA . ASN A 1 265 ? -12.937 10.640 43.821 1.00 14.55 265 ASN A CA 1
ATOM 2122 C C . ASN A 1 265 ? -13.587 10.049 45.064 1.00 15.18 265 ASN A C 1
ATOM 2123 O O . ASN A 1 265 ? -14.808 10.127 45.215 1.00 16.17 265 ASN A O 1
ATOM 2128 N N . GLY A 1 266 ? -12.770 9.483 45.954 1.00 15.54 266 GLY A N 1
ATOM 2129 C CA . GLY A 1 266 ? -13.250 8.931 47.225 1.00 17.00 266 GLY A CA 1
ATOM 2130 C C . GLY A 1 266 ? -13.892 9.975 48.117 1.00 17.53 266 GLY A C 1
ATOM 2131 O O . GLY A 1 266 ? -14.739 9.657 48.960 1.00 19.16 266 GLY A O 1
ATOM 2132 N N . ALA A 1 267 ? -13.481 11.227 47.932 1.00 17.16 267 ALA A N 1
ATOM 2133 C CA . ALA A 1 267 ? -14.042 12.357 48.659 1.00 17.17 267 ALA A CA 1
ATOM 2134 C C . ALA A 1 267 ? -15.332 12.878 48.027 1.00 17.45 267 ALA A C 1
ATOM 2135 O O . ALA A 1 267 ? -15.939 13.832 48.538 1.00 18.65 267 ALA A O 1
ATOM 2137 N N . GLY A 1 268 ? -15.741 12.278 46.910 1.00 17.03 268 GLY A N 1
ATOM 2138 C CA . GLY A 1 268 ? -16.915 12.743 46.170 1.00 16.97 268 GLY A CA 1
ATOM 2139 C C . GLY A 1 268 ? -16.627 13.785 45.106 1.00 16.28 268 GLY A C 1
ATOM 2140 O O . GLY A 1 268 ? -17.547 14.337 44.504 1.00 17.59 268 GLY A O 1
ATOM 2141 N N . CYS A 1 269 ? -15.347 14.057 44.857 1.00 14.69 269 CYS A N 1
ATOM 2142 C CA . CYS A 1 269 ? -14.981 15.063 43.872 1.00 13.81 269 CYS A CA 1
ATOM 2143 C C . CYS A 1 269 ? -15.028 14.463 42.462 1.00 14.36 269 CYS A C 1
ATOM 2144 O O . CYS A 1 269 ? -14.605 13.321 42.273 1.00 14.69 269 CYS A O 1
ATOM 2147 N N . PRO A 1 270 ? -15.560 15.222 41.479 1.00 15.00 270 PRO A N 1
ATOM 2148 C CA . PRO A 1 270 ? -15.797 14.692 40.125 1.00 15.31 270 PRO A CA 1
ATOM 2149 C C . PRO A 1 270 ? -14.596 14.731 39.186 1.00 15.46 270 PRO A C 1
ATOM 2150 O O . PRO A 1 270 ? -13.848 15.709 39.166 1.00 15.19 270 PRO A O 1
ATOM 2154 N N . GLY A 1 271 ? -14.442 13.675 38.389 1.00 15.10 271 GLY A N 1
ATOM 2155 C CA . GLY A 1 271 ? -13.445 13.637 37.331 1.00 14.29 271 GLY A CA 1
ATOM 2156 C C . GLY A 1 271 ? -12.027 13.566 37.857 1.00 13.34 271 GLY A C 1
ATOM 2157 O O . GLY A 1 271 ? -11.764 12.920 38.884 1.00 14.09 271 GLY A O 1
ATOM 2158 N N . SER A 1 272 ? -11.102 14.181 37.126 1.00 12.33 272 SER A N 1
ATOM 2159 C CA . SER A 1 272 ? -9.719 14.210 37.575 1.00 11.83 272 SER A CA 1
ATOM 2160 C C . SER A 1 272 ? -9.462 15.510 38.324 1.00 9.98 272 SER A C 1
ATOM 2161 O O . SER A 1 272 ? -10.037 16.571 38.021 1.00 10.15 272 SER A O 1
ATOM 2164 N N . CYS A 1 273 ? -8.566 15.431 39.295 1.00 9.19 273 CYS A N 1
ATOM 2165 C CA . CYS A 1 273 ? -8.245 16.603 40.089 1.00 8.40 273 CYS A CA 1
ATOM 2166 C C . CYS A 1 273 ? -7.685 17.721 39.217 1.00 7.83 273 CYS A C 1
ATOM 2167 O O . CYS A 1 273 ? -8.089 18.884 39.362 1.00 7.98 273 CYS A O 1
ATOM 2170 N N . VAL A 1 274 ? -6.790 17.390 38.290 1.00 7.93 274 VAL A N 1
ATOM 2171 C CA . VAL A 1 274 ? -6.155 18.443 37.498 1.00 7.89 274 VAL A CA 1
ATOM 2172 C C . VAL A 1 274 ? -7.183 19.155 36.616 1.00 8.40 274 VAL A C 1
ATOM 2173 O O . VAL A 1 274 ? -7.195 20.381 36.529 1.00 8.34 274 VAL A O 1
ATOM 2177 N N A ASP A 1 275 ? -8.047 18.386 35.967 0.50 8.43 275 ASP A N 1
ATOM 2178 N N B ASP A 1 275 ? -8.053 18.379 35.958 0.50 9.09 275 ASP A N 1
ATOM 2179 C CA A ASP A 1 275 ? -9.077 18.981 35.134 0.50 9.25 275 ASP A CA 1
ATOM 2180 C CA B ASP A 1 275 ? -9.159 18.952 35.177 0.50 10.55 275 ASP A CA 1
ATOM 2181 C C A ASP A 1 275 ? -10.044 19.851 35.967 0.50 9.38 275 ASP A C 1
ATOM 2182 C C B ASP A 1 275 ? -9.975 19.900 36.014 0.50 10.11 275 ASP A C 1
ATOM 2183 O O A ASP A 1 275 ? -10.463 20.918 35.516 0.50 9.59 275 ASP A O 1
ATOM 2184 O O B ASP A 1 275 ? -10.263 21.026 35.604 0.50 10.34 275 ASP A O 1
ATOM 2193 N N . TYR A 1 276 ? -10.369 19.412 37.184 1.00 9.46 276 TYR A N 1
ATOM 2194 C CA . TYR A 1 276 ? -11.242 20.160 38.078 1.00 9.70 276 TYR A CA 1
ATOM 2195 C C . TYR A 1 276 ? -10.608 21.497 38.447 1.00 9.16 276 TYR A C 1
ATOM 2196 O O . TYR A 1 276 ? -11.243 22.549 38.367 1.00 9.74 276 TYR A O 1
ATOM 2205 N N . VAL A 1 277 ? -9.341 21.434 38.847 1.00 8.79 277 VAL A N 1
ATOM 2206 C CA . VAL A 1 277 ? -8.608 22.642 39.222 1.00 8.55 277 VAL A CA 1
ATOM 2207 C C . VAL A 1 277 ? -8.438 23.590 38.027 1.00 8.36 277 VAL A C 1
ATOM 2208 O O . VAL A 1 277 ? -8.551 24.806 38.190 1.00 8.50 277 VAL A O 1
ATOM 2212 N N . ASN A 1 278 ? -8.200 23.060 36.824 1.00 8.50 278 ASN A N 1
ATOM 2213 C CA . ASN A 1 278 ? -8.064 23.919 35.653 1.00 8.74 278 ASN A CA 1
ATOM 2214 C C . ASN A 1 278 ? -9.350 24.684 35.355 1.00 9.04 278 ASN A C 1
ATOM 2215 O O . ASN A 1 278 ? -9.331 25.865 35.032 1.00 9.74 278 ASN A O 1
ATOM 2220 N N . ASN A 1 279 ? -10.474 23.982 35.443 1.00 9.50 279 ASN A N 1
ATOM 2221 C CA . ASN A 1 279 ? -11.694 24.428 34.774 1.00 10.55 279 ASN A CA 1
ATOM 2222 C C . ASN A 1 279 ? -12.756 25.050 35.657 1.00 10.35 279 ASN A C 1
ATOM 2223 O O . ASN A 1 279 ? -13.760 25.549 35.142 1.00 11.41 279 ASN A O 1
ATOM 2228 N N . ASN A 1 280 ? -12.509 25.082 36.966 1.00 10.02 280 ASN A N 1
ATOM 2229 C CA . ASN A 1 280 ? -13.518 25.578 37.901 1.00 10.02 280 ASN A CA 1
ATOM 2230 C C . ASN A 1 280 ? -13.002 26.686 38.822 1.00 9.53 280 ASN A C 1
ATOM 2231 O O . ASN A 1 280 ? -13.018 26.528 40.039 1.00 9.44 280 ASN A O 1
ATOM 2236 N N . PRO A 1 281 ? -12.548 27.821 38.257 1.00 9.95 281 PRO A N 1
ATOM 2237 C CA . PRO A 1 281 ? -11.985 28.866 39.116 1.00 10.05 281 PRO A CA 1
ATOM 2238 C C . PRO A 1 281 ? -12.920 29.288 40.237 1.00 9.88 281 PRO A C 1
ATOM 2239 O O . PRO A 1 281 ? -12.460 29.487 41.358 1.00 9.55 281 PRO A O 1
ATOM 2243 N N A SER A 1 282 ? -14.214 29.422 39.946 0.50 10.78 282 SER A N 1
ATOM 2244 N N B SER A 1 282 ? -14.220 29.427 39.969 0.50 10.58 282 SER A N 1
ATOM 2245 C CA A SER A 1 282 ? -15.155 29.898 40.954 0.50 11.31 282 SER A CA 1
ATOM 2246 C CA B SER A 1 282 ? -15.132 29.932 41.005 0.50 10.89 282 SER A CA 1
ATOM 2247 C C A SER A 1 282 ? -15.237 28.973 42.159 0.50 10.73 282 SER A C 1
ATOM 2248 C C B SER A 1 282 ? -15.354 28.941 42.152 0.50 10.66 282 SER A C 1
ATOM 2249 O O A SER A 1 282 ? -15.499 29.427 43.279 0.50 10.70 282 SER A O 1
ATOM 2250 O O B SER A 1 282 ? -15.854 29.309 43.221 0.50 11.12 282 SER A O 1
ATOM 2255 N N . ALA A 1 283 ? -14.979 27.683 41.934 1.00 10.28 283 ALA A N 1
ATOM 2256 C CA . ALA A 1 283 ? -15.009 26.683 43.002 1.00 10.26 283 ALA A CA 1
ATOM 2257 C C . ALA A 1 283 ? -13.891 26.893 44.030 1.00 10.16 283 ALA A C 1
ATOM 2258 O O . ALA A 1 283 ? -13.864 26.206 45.046 1.00 10.88 283 ALA A O 1
ATOM 2260 N N . PHE A 1 284 ? -12.977 27.821 43.748 1.00 8.59 284 PHE A N 1
ATOM 2261 C CA . PHE A 1 284 ? -11.867 28.127 44.647 1.00 8.57 284 PHE A CA 1
ATOM 2262 C C . PHE A 1 284 ? -12.011 29.466 45.341 1.00 8.03 284 PHE A C 1
ATOM 2263 O O . PHE A 1 284 ? -11.078 29.917 46.001 1.00 7.87 284 PHE A O 1
ATOM 2271 N N . ALA A 1 285 ? -13.193 30.083 45.257 1.00 8.46 285 ALA A N 1
ATOM 2272 C CA . ALA A 1 285 ? -13.431 31.335 45.984 1.00 8.91 285 ALA A CA 1
ATOM 2273 C C . ALA A 1 285 ? -13.253 31.162 47.498 1.00 8.83 285 ALA A C 1
ATOM 2274 O O . ALA A 1 285 ? -12.839 32.094 48.181 1.00 9.74 285 ALA A O 1
ATOM 2276 N N . ASN A 1 286 ? -13.534 29.965 48.001 1.00 8.24 286 ASN A N 1
ATOM 2277 C CA . ASN A 1 286 ? -13.377 29.684 49.428 1.00 8.52 286 ASN A CA 1
ATOM 2278 C C . ASN A 1 286 ? -12.085 28.961 49.768 1.00 6.88 286 ASN A C 1
ATOM 2279 O O . ASN A 1 286 ? -11.905 28.503 50.890 1.00 6.94 286 ASN A O 1
ATOM 2284 N N . ALA A 1 287 ? -11.164 28.930 48.810 1.00 6.45 287 ALA A N 1
ATOM 2285 C CA . ALA A 1 287 ? -9.850 28.326 49.020 1.00 6.12 287 ALA A CA 1
ATOM 2286 C C . ALA A 1 287 ? -8.880 29.386 49.545 1.00 5.89 287 ALA A C 1
ATOM 2287 O O . ALA A 1 287 ? -7.935 29.783 48.858 1.00 6.26 287 ALA A O 1
ATOM 2289 N N . TYR A 1 288 ? -9.145 29.846 50.767 1.00 5.67 288 TYR A N 1
ATOM 2290 C CA . TYR A 1 288 ? -8.313 30.865 51.400 1.00 5.80 288 TYR A CA 1
ATOM 2291 C C . TYR A 1 288 ? -8.070 30.572 52.867 1.00 5.65 288 TYR A C 1
ATOM 2292 O O . TYR A 1 288 ? -8.931 30.020 53.568 1.00 5.42 288 TYR A O 1
ATOM 2301 N N . TRP A 1 289 ? -6.877 30.945 53.318 1.00 5.09 289 TRP A N 1
ATOM 2302 C CA . TRP A 1 289 ? -6.594 31.120 54.732 1.00 5.57 289 TRP A CA 1
ATOM 2303 C C . TRP A 1 289 ? -6.996 32.530 55.124 1.00 5.21 289 TRP A C 1
ATOM 2304 O O . TRP A 1 289 ? -6.715 33.479 54.392 1.00 5.90 289 TRP A O 1
ATOM 2315 N N . ASP A 1 290 ? -7.608 32.677 56.303 1.00 5.47 290 ASP A N 1
ATOM 2316 C CA . ASP A 1 290 ? -7.795 33.983 56.952 1.00 5.76 290 ASP A CA 1
ATOM 2317 C C . ASP A 1 290 ? -7.213 33.791 58.341 1.00 5.87 290 ASP A C 1
ATOM 2318 O O . ASP A 1 290 ? -7.760 33.014 59.147 1.00 6.09 290 ASP A O 1
ATOM 2323 N N . ILE A 1 291 ? -6.076 34.434 58.584 1.00 5.62 291 ILE A N 1
ATOM 2324 C CA . ILE A 1 291 ? -5.310 34.246 59.809 1.00 6.18 291 ILE A CA 1
ATOM 2325 C C . ILE A 1 291 ? -5.318 35.555 60.594 1.00 5.96 291 ILE A C 1
ATOM 2326 O O . ILE A 1 291 ? -4.995 36.625 60.049 1.00 6.56 291 ILE A O 1
ATOM 2331 N N . ALA A 1 292 ? -5.735 35.470 61.855 1.00 5.87 292 ALA A N 1
ATOM 2332 C CA . ALA A 1 292 ? -5.774 36.626 62.748 1.00 6.39 292 ALA A CA 1
ATOM 2333 C C . ALA A 1 292 ? -4.396 36.937 63.332 1.00 6.62 292 ALA A C 1
ATOM 2334 O O . ALA A 1 292 ? -4.041 38.117 63.501 1.00 7.29 292 ALA A O 1
ATOM 2336 N N . SER A 1 293 ? -3.627 35.895 63.661 1.00 6.09 293 SER A N 1
ATOM 2337 C CA . SER A 1 293 ? -2.282 36.083 64.194 1.00 6.20 293 SER A CA 1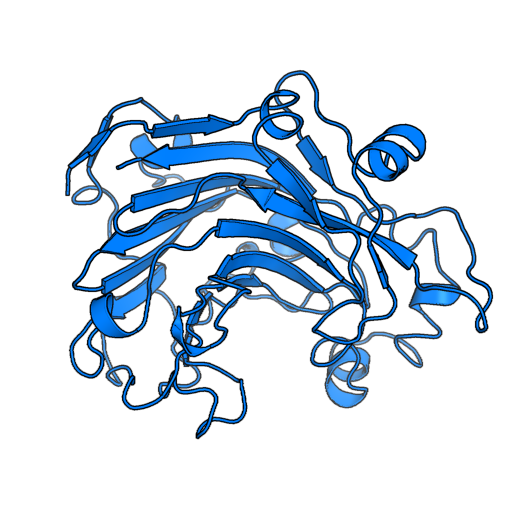
ATOM 2338 C C . SER A 1 293 ? -1.545 34.762 64.171 1.00 5.62 293 SER A C 1
ATOM 2339 O O . SER A 1 293 ? -2.158 33.674 64.226 1.00 5.47 293 SER A O 1
ATOM 2342 N N . VAL A 1 294 ? -0.219 34.867 64.126 1.00 5.86 294 VAL A N 1
ATOM 2343 C CA . VAL A 1 294 ? 0.670 33.747 64.445 1.00 5.72 294 VAL A CA 1
ATOM 2344 C C . VAL A 1 294 ? 1.679 34.300 65.438 1.00 5.96 294 VAL A C 1
ATOM 2345 O O . VAL A 1 294 ? 2.295 35.336 65.167 1.00 6.28 294 VAL A O 1
ATOM 2349 N N . ARG A 1 295 ? 1.815 33.647 66.592 1.00 5.53 295 ARG A N 1
ATOM 2350 C CA . ARG A 1 295 ? 2.726 34.096 67.630 1.00 6.34 295 ARG A CA 1
ATOM 2351 C C . ARG A 1 295 ? 3.659 32.963 67.975 1.00 5.95 295 ARG A C 1
ATOM 2352 O O . ARG A 1 295 ? 3.251 31.805 68.071 1.00 7.01 295 ARG A O 1
ATOM 2360 N N . VAL A 1 296 ? 4.924 33.313 68.162 1.00 5.36 296 VAL A N 1
ATOM 2361 C CA . VAL A 1 296 ? 5.925 32.330 68.540 1.00 5.27 296 VAL A CA 1
ATOM 2362 C C . VAL A 1 296 ? 6.517 32.751 69.874 1.00 5.14 296 VAL A C 1
ATOM 2363 O O . VAL A 1 296 ? 6.750 33.942 70.104 1.00 5.87 296 VAL A O 1
ATOM 2367 N N . TYR A 1 297 ? 6.753 31.759 70.728 1.00 5.19 297 TYR A N 1
ATOM 2368 C CA . TYR A 1 297 ? 7.300 31.950 72.063 1.00 5.62 297 TYR A CA 1
ATOM 2369 C C . TYR A 1 297 ? 8.525 31.063 72.201 1.00 5.77 297 TYR A C 1
ATOM 2370 O O . TYR A 1 297 ? 8.581 29.957 71.666 1.00 5.72 297 TYR A O 1
ATOM 2379 N N . GLN A 1 298 ? 9.500 31.533 72.977 1.00 6.56 298 GLN A N 1
ATOM 2380 C CA . GLN A 1 298 ? 10.705 30.771 73.302 1.00 8.07 298 GLN A CA 1
ATOM 2381 C C . GLN A 1 298 ? 11.104 31.034 74.739 1.00 8.84 298 GLN A C 1
ATOM 2382 O O . GLN A 1 298 ? 11.899 30.260 75.284 1.00 10.69 298 GLN A O 1
#

Secondary structure (DSSP, 8-state):
-EEEEEEEE-GGGHHHHEEE-----TT--SEEE--HHHHHHTTSEEEETTEEEEE---SPPPPTTS--EEE-EEEESS-BSSEEEEEEEEE---STTEEEEEEEE-GGGTTTT-EEEEEE-STT--S-EEEEEBSSSEE--S--S-SSEEEE-B-BHHHHTS--EEEE-SSGGGSHHHHHHTT-EEEEEEE-SSEEEEEEEETT-TT--HHHHH--SEEEGGGS-S-SEEEESTEE-HHHH--SBEEEEEEEESHHHHT-HHHHHHTT--S-HHHHHHH-GGGGTT-EEEEEEEEEE-

Solvent-accessible surface area: 11047 Å² total; per-residue (Å²): 58,75,10,98,66,68,19,76,6,44,0,69,31,4,50,83,42,3,55,19,14,63,63,97,15,73,43,132,16,34,17,52,11,10,62,44,74,49,0,73,92,124,78,8,2,105,12,47,69,88,29,1,15,2,56,0,15,67,108,63,85,16,67,105,116,23,97,8,0,26,0,1,10,2,81,0,103,83,63,3,69,63,0,0,0,8,1,19,1,71,22,0,1,40,12,27,0,1,21,0,6,0,27,0,2,32,54,77,56,100,18,102,0,0,17,0,2,0,0,20,3,4,2,38,84,44,40,0,11,0,9,0,15,0,8,69,128,3,36,9,26,98,100,30,94,33,76,12,126,22,66,68,48,51,0,6,16,110,101,37,65,74,68,0,0,6,0,53,5,81,61,61,35,0,1,0,53,41,0,21,96,42,30,0,0,21,0,0,0,2,10,23,96,53,39,0,43,0,4,18,19,25,70,109,23,89,111,31,20,100,26,3,30,73,15,47,57,72,2,44,11,112,109,5,56,65,8,8,0,38,0,11,72,92,76,5,80,0,28,80,21,8,53,39,0,19,0,0,0,9,3,2,0,2,15,76,84,0,24,88,67,89,52,1,73,65,28,67,5,83,56,65,5,70,84,42,0,5,70,56,18,91,42,1,50,75,0,52,1,23,1,14,6,0,44,0,1,96

Foldseek 3Di:
DKWFFDDKDFFPSLVVFKWWDQDCDPQNFQEGADTDVVCVVQVCWGGDDLKTKHFWQLPAQFDLPDGGTYGTKIWGPFFDAFWKKKFFWQAAFAFQFKWWWKWKADPVDPPQQKIWTQATDAHQDDDGKTFIAFAPFAFADCDDWAQWHWDFTAQHCVPRVNPGTMTHFPDRLNTGPNVNVQRHFMWMWGHDQFKIFIATDRPPHPQQDCCRVVVDRMDDCVRGPHGNDIRGCPRHRRNSGHDGIIIMTIMGGQGDQSQDCCNSVVSVHDDGRRNCSNGRSNSRPRNMIITSIMIMID

Nearest PDB structures (foldseek):
  2w52-assembly1_A  TM=1.001E+00  e=2.107E-65  Phanerodontia chrysosporium
  2wne-assembly1_A  TM=1.001E+00  e=1.286E-64  Phanerodontia chrysosporium
  3wdy-assembly2_B  TM=9.425E-01  e=7.125E-36  Paecilomyces sp. 'thermophila'
  3wdy-assembly3_C  TM=9.322E-01  e=3.468E-35  Paecilomyces sp. 'thermophila'
  5jvv-assembly2_A  TM=9.302E-01  e=2.653E-34  Paecilomyces sp. 'thermophila'

Radius of gyration: 17.98 Å; Cα contacts (8 Å, |Δi|>4): 894; chains: 1; bounding box: 37×43×53 Å

B-factor: mean 12.39, std 10.41, range [3.78, 83.21]

CATH classification: 2.60.120.200

Sequence (298 aa):
ATYHLEDNWVGSAFLSSTFTHEAIADPTHGRVNYVDQATALAKNLTYASSSGDTLILRRADHTTTLSPSSGPGRNSVRIRSIKTYTTHVAVFDVRHMPQGCGTWPAAWETDEGDWPNGGEVVDIIEGVNDQSSPNAMTLHTGANNCAMPASRTMTGHATNNNNCDVNTDDGGNNTGCGVQQAPTANSYGPSFNANGGGWYAMERTNSFIKVWFFPPRNAGNVPNDIASGPATINTDNWGTPTAFFPNTNCDIGSHFDDANNIIINLTFFCGDDWAGQASIFNGAGCPGSCVDDYVNNNPSSAFANAYWDIASVRVYQ

InterPro domains:
  IPR000757 Beta-glucanase-like, N-terminal domain [PS51762] (16-286)
  IPR013320 Concanavalin A-like lectin/glucanase domain superfamily [SSF49899] (33-299)
  IPR050546 Glycosyl Hydrolase Family 16 [PTHR10963] (21-318)

Organism: Phanerodontia chrysosporium (NCBI:txid2822231)